Protein AF-0000000080305377 (afdb_homodimer)

Radius of gyration: 25.5 Å; Cα contacts (8 Å, |Δi|>4): 401; chains: 2; bounding box: 46×81×43 Å

pLDDT: mean 84.14, std 14.47, range [30.98, 98.56]

Sequence (330 aa):
MRLQRDWTTPLTMGAFGLVAVTGLLMFFHLDSGLNKTAHEWLSWVLVAGVAAHAAVNAAGLQRHLAGWRGRSVLGAAALLLAASFVPLGPAGDGPPFLGAMRALADAPVPVLAQVAGTTPEAMRDRLRAAGHAPASDADTARTLAGSDLGEQMRLLSRVLRPAGGMRLQRDWTTPLTMGAFGLVAVTGLLMFFHLDSGLNKTAHEWLSWVLVAGVAAHAAVNAAGLQRHLAGWRGRSVLGAAALLLAASFVPLGPAGDGPPFLGAMRALADAPVPVLAQVAGTTPEAMRDRLRAAGHAPASDADTARTLAGSDLGEQMRLLSRVLRPAGG

Solvent-accessible surface area (backbone atoms only — not comparable to full-atom values): 17229 Å² total; per-residue (Å²): 128,75,78,59,74,75,48,32,59,33,44,27,49,19,34,43,52,42,36,47,51,34,46,51,27,49,73,71,71,65,55,46,49,32,24,64,60,45,33,62,60,49,40,54,54,26,54,53,22,48,52,51,39,44,60,75,41,39,70,63,52,49,59,48,52,69,42,69,67,19,40,31,40,34,48,33,29,52,49,53,47,59,49,20,53,45,60,59,51,66,102,74,61,73,59,63,64,48,50,48,50,51,48,55,28,67,30,28,39,55,54,50,10,24,68,38,72,50,48,50,69,58,39,45,49,43,32,38,74,71,72,36,65,64,90,47,62,74,39,20,40,36,75,62,49,37,89,46,62,68,48,26,50,51,50,49,59,60,58,47,49,60,83,83,112,127,74,76,59,73,76,50,32,58,31,45,26,51,18,35,42,51,40,36,49,52,34,47,52,28,49,72,70,70,64,54,48,48,33,24,66,59,44,33,63,60,49,40,54,55,27,54,53,23,46,52,51,39,44,61,76,39,40,69,62,52,49,59,50,52,70,42,70,66,19,41,32,42,34,49,34,29,51,49,53,47,59,51,20,53,46,63,61,52,68,97,73,69,72,60,64,64,49,53,48,49,50,51,54,27,67,30,29,40,56,53,51,10,26,71,37,72,51,48,51,69,56,40,45,49,42,32,37,73,71,72,38,66,66,91,48,62,74,40,21,40,36,75,62,50,37,89,46,62,67,50,25,50,53,52,49,59,61,59,47,49,61,84,83,113

Organism: Piscinibacter sakaiensis (NCBI:txid1547922)

Structure (mmCIF, N/CA/C/O backbone):
data_AF-0000000080305377-model_v1
#
loop_
_entity.id
_entity.type
_entity.pdbx_description
1 polymer 'Uncharacterized protein'
#
loop_
_atom_site.group_PDB
_atom_site.id
_atom_site.type_symbol
_atom_site.label_atom_id
_atom_site.label_alt_id
_atom_site.label_comp_id
_atom_site.label_asym_id
_atom_site.label_entity_id
_atom_site.label_seq_id
_atom_site.pdbx_PDB_ins_code
_atom_site.Cartn_x
_atom_site.Cartn_y
_atom_site.Cartn_z
_atom_site.occupancy
_atom_site.B_iso_or_equiv
_atom_site.auth_seq_id
_atom_site.auth_comp_id
_atom_site.auth_asym_id
_atom_site.auth_atom_id
_atom_site.pdbx_PDB_model_num
ATOM 1 N N . MET A 1 1 ? 20.344 -14.562 11.922 1 30.98 1 MET A N 1
ATOM 2 C CA . MET A 1 1 ? 20.125 -14.992 10.539 1 30.98 1 MET A CA 1
ATOM 3 C C . MET A 1 1 ? 19.953 -13.789 9.617 1 30.98 1 MET A C 1
ATOM 5 O O . MET A 1 1 ? 19.156 -12.891 9.906 1 30.98 1 MET A O 1
ATOM 9 N N . ARG A 1 2 ? 20.875 -13.305 8.93 1 43.72 2 ARG A N 1
ATOM 10 C CA . ARG A 1 2 ? 20.891 -12.203 7.973 1 43.72 2 ARG A CA 1
ATOM 11 C C . ARG A 1 2 ? 19.656 -12.25 7.078 1 43.72 2 ARG A C 1
ATOM 13 O O . ARG A 1 2 ? 19.422 -13.242 6.383 1 43.72 2 ARG A O 1
ATOM 20 N N . LEU A 1 3 ? 18.516 -11.641 7.621 1 50.06 3 LEU A N 1
ATOM 21 C CA . LEU A 1 3 ? 17.406 -11.547 6.676 1 50.06 3 LEU A CA 1
ATOM 22 C C . LEU A 1 3 ? 17.922 -11.453 5.242 1 50.06 3 LEU A C 1
ATOM 24 O O . LEU A 1 3 ? 18.812 -10.648 4.945 1 50.06 3 LEU A O 1
ATOM 28 N N . GLN A 1 4 ? 18.031 -12.484 4.684 1 55.91 4 GLN A N 1
ATOM 29 C CA . GLN A 1 4 ? 18.672 -12.648 3.383 1 55.91 4 GLN A CA 1
ATOM 30 C C . GLN A 1 4 ? 18.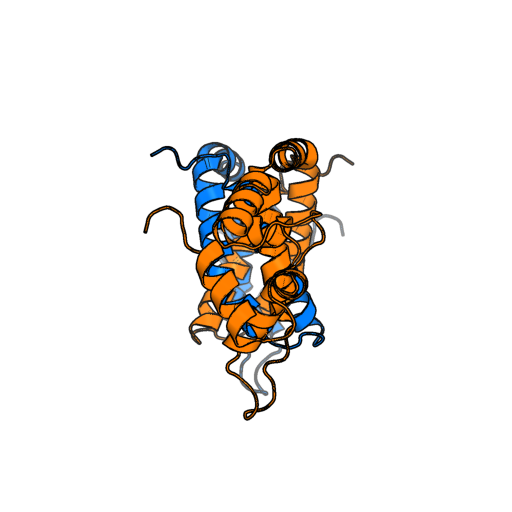156 -11.617 2.383 1 55.91 4 GLN A C 1
ATOM 32 O O . GLN A 1 4 ? 16.969 -11.539 2.113 1 55.91 4 GLN A O 1
ATOM 37 N N . ARG A 1 5 ? 18.922 -10.586 2.123 1 59.97 5 ARG A N 1
ATOM 38 C CA . ARG A 1 5 ? 18.781 -9.438 1.234 1 59.97 5 ARG A CA 1
ATOM 39 C C . ARG A 1 5 ? 18.219 -9.852 -0.117 1 59.97 5 ARG A C 1
ATOM 41 O O . ARG A 1 5 ? 17.5 -9.078 -0.761 1 59.97 5 ARG A O 1
ATOM 48 N N . ASP A 1 6 ? 18.281 -11.125 -0.325 1 72.56 6 ASP A N 1
ATOM 49 C CA . ASP A 1 6 ? 18.078 -11.461 -1.729 1 72.56 6 ASP A CA 1
ATOM 50 C C . ASP A 1 6 ? 16.594 -11.68 -2.025 1 72.56 6 ASP A C 1
ATOM 52 O O . ASP A 1 6 ? 16.172 -11.641 -3.186 1 72.56 6 ASP A O 1
ATOM 56 N N . TRP A 1 7 ? 15.75 -11.641 -0.929 1 79.38 7 TRP A N 1
ATOM 57 C CA . TRP A 1 7 ? 14.359 -11.945 -1.266 1 79.38 7 TRP A CA 1
ATOM 58 C C . TRP A 1 7 ? 13.43 -10.812 -0.828 1 79.38 7 TRP A C 1
ATOM 60 O O . TRP A 1 7 ? 12.266 -10.781 -1.215 1 79.38 7 TRP A O 1
ATOM 70 N N . THR A 1 8 ? 13.961 -9.867 -0.115 1 87.69 8 THR A N 1
ATOM 71 C CA . THR A 1 8 ? 13.102 -8.852 0.488 1 87.69 8 THR A CA 1
ATOM 72 C C . THR A 1 8 ? 12.555 -7.906 -0.575 1 87.69 8 THR A C 1
ATOM 74 O O . THR A 1 8 ? 11.359 -7.613 -0.6 1 87.69 8 THR A O 1
ATOM 77 N N . THR A 1 9 ? 13.398 -7.512 -1.505 1 90.81 9 THR A N 1
ATOM 78 C CA . THR A 1 9 ? 12.977 -6.57 -2.535 1 90.81 9 THR A CA 1
ATOM 79 C C . THR A 1 9 ? 11.992 -7.227 -3.498 1 90.81 9 THR A C 1
ATOM 81 O O . THR A 1 9 ? 10.906 -6.695 -3.736 1 90.81 9 THR A O 1
ATOM 84 N N . PRO A 1 10 ? 12.273 -8.383 -3.955 1 91 10 PRO A N 1
ATOM 85 C CA . PRO A 1 10 ? 11.297 -9.031 -4.836 1 91 10 PRO A CA 1
ATOM 86 C C . PRO A 1 10 ? 9.977 -9.328 -4.137 1 91 10 PRO A C 1
ATOM 88 O O . PRO A 1 10 ? 8.914 -9.234 -4.754 1 91 10 PRO A O 1
ATOM 91 N N . LEU A 1 11 ? 10.023 -9.711 -2.918 1 92.19 11 LEU A N 1
ATOM 92 C CA . LEU A 1 11 ? 8.797 -9.961 -2.158 1 92.19 11 LEU A CA 1
ATOM 93 C C . LEU A 1 11 ? 7.953 -8.695 -2.055 1 92.19 11 LEU A C 1
ATOM 95 O O . LEU A 1 11 ? 6.742 -8.734 -2.281 1 92.19 11 LEU A O 1
ATOM 99 N N . THR A 1 12 ? 8.57 -7.625 -1.724 1 96.25 12 THR A N 1
ATOM 100 C CA . THR A 1 12 ? 7.883 -6.344 -1.595 1 96.25 12 THR A CA 1
ATOM 101 C C . THR A 1 12 ? 7.297 -5.91 -2.936 1 96.25 12 THR A C 1
ATOM 103 O O . THR A 1 12 ? 6.156 -5.441 -2.996 1 96.25 12 THR A O 1
ATOM 106 N N . MET A 1 13 ? 8.078 -6.152 -3.947 1 95.62 13 MET A N 1
ATOM 107 C CA . MET A 1 13 ? 7.633 -5.797 -5.293 1 95.62 13 MET A CA 1
ATOM 108 C C . MET A 1 13 ? 6.402 -6.602 -5.691 1 95.62 13 MET A C 1
ATOM 110 O O . MET A 1 13 ? 5.422 -6.039 -6.188 1 95.62 13 MET A O 1
ATOM 114 N N . GLY A 1 14 ? 6.5 -7.828 -5.547 1 94.75 14 GLY A N 1
ATOM 115 C CA . GLY A 1 14 ? 5.375 -8.688 -5.887 1 94.75 14 GLY A CA 1
ATOM 116 C C . GLY A 1 14 ? 4.133 -8.383 -5.074 1 94.75 14 GLY A C 1
ATOM 117 O O . GLY A 1 14 ? 3.033 -8.289 -5.621 1 94.75 14 GLY A O 1
ATOM 118 N N . ALA A 1 15 ? 4.316 -8.305 -3.773 1 96.88 15 ALA A N 1
ATOM 119 C CA . ALA A 1 15 ? 3.189 -8.008 -2.893 1 96.88 15 ALA A CA 1
ATOM 120 C C . ALA A 1 15 ? 2.562 -6.66 -3.232 1 96.88 15 ALA A C 1
ATOM 122 O O . ALA A 1 15 ? 1.337 -6.535 -3.279 1 96.88 15 ALA A O 1
ATOM 123 N N . PHE A 1 16 ? 3.408 -5.707 -3.465 1 98.44 16 PHE A N 1
ATOM 124 C CA . PHE A 1 16 ? 2.875 -4.395 -3.809 1 98.44 16 PHE A CA 1
ATOM 125 C C . PHE A 1 16 ? 2.082 -4.453 -5.109 1 98.44 16 PHE A C 1
ATOM 127 O O . PHE A 1 16 ? 1.017 -3.844 -5.219 1 98.44 16 PHE A O 1
ATOM 134 N N . GLY A 1 17 ? 2.635 -5.043 -6.105 1 97.94 17 GLY A N 1
ATOM 135 C CA . GLY A 1 17 ? 1.919 -5.164 -7.367 1 97.94 17 GLY A CA 1
ATOM 136 C C . GLY A 1 17 ? 0.537 -5.77 -7.211 1 97.94 17 GLY A C 1
ATOM 137 O O . GLY A 1 17 ? -0.438 -5.25 -7.758 1 97.94 17 GLY A O 1
ATOM 138 N N . LEU A 1 18 ? 0.495 -6.859 -6.52 1 96.94 18 LEU A N 1
ATOM 139 C CA . LEU A 1 18 ? -0.768 -7.547 -6.277 1 96.94 18 LEU A CA 1
ATOM 140 C C . LEU A 1 18 ? -1.761 -6.633 -5.57 1 96.94 18 LEU A C 1
ATOM 142 O O . LEU A 1 18 ? -2.914 -6.52 -5.988 1 96.94 18 LEU A O 1
ATOM 146 N N . VAL A 1 19 ? -1.316 -5.965 -4.539 1 98.5 19 VAL A N 1
ATOM 147 C CA . VAL A 1 19 ? -2.191 -5.121 -3.732 1 98.5 19 VAL A CA 1
ATOM 148 C C . VAL A 1 19 ? -2.594 -3.881 -4.527 1 98.5 19 VAL A C 1
ATOM 150 O O . VAL A 1 19 ? -3.742 -3.438 -4.461 1 98.5 19 VAL A O 1
ATOM 153 N N . ALA A 1 20 ? -1.705 -3.344 -5.281 1 98.56 20 ALA A N 1
ATOM 154 C CA . ALA A 1 20 ? -2.008 -2.164 -6.086 1 98.56 20 ALA A CA 1
ATOM 155 C C . ALA A 1 20 ? -3.049 -2.48 -7.156 1 98.56 20 ALA A C 1
ATOM 157 O O . ALA A 1 20 ? -4.004 -1.724 -7.344 1 98.56 20 ALA A O 1
ATOM 158 N N . VAL A 1 21 ? -2.832 -3.518 -7.805 1 98.25 21 VAL A N 1
ATOM 159 C CA . VAL A 1 21 ? -3.756 -3.877 -8.875 1 98.25 21 VAL A CA 1
ATOM 160 C C . VAL A 1 21 ? -5.145 -4.133 -8.297 1 98.25 21 VAL A C 1
ATOM 162 O O . VAL A 1 21 ? -6.141 -3.598 -8.789 1 98.25 21 VAL A O 1
ATOM 165 N N . THR A 1 22 ? -5.199 -4.938 -7.227 1 97.56 22 THR A N 1
ATOM 166 C CA . THR A 1 22 ? -6.504 -5.223 -6.637 1 97.56 22 THR A CA 1
ATOM 167 C C . THR A 1 22 ? -7.125 -3.957 -6.055 1 97.56 22 THR A C 1
ATOM 169 O O . THR A 1 22 ? -8.336 -3.748 -6.156 1 97.56 22 THR A O 1
ATOM 172 N N . GLY A 1 23 ? -6.348 -3.156 -5.453 1 97.69 23 GLY A N 1
ATOM 173 C CA . GLY A 1 23 ? -6.844 -1.886 -4.953 1 97.69 23 GLY A CA 1
ATOM 174 C C . GLY A 1 23 ? -7.395 -0.987 -6.043 1 97.69 23 GLY A C 1
ATOM 175 O O . GLY A 1 23 ? -8.438 -0.353 -5.867 1 97.69 23 GLY A O 1
ATOM 176 N N . LEU A 1 24 ? -6.672 -0.89 -7.137 1 98.12 24 LEU A N 1
ATOM 177 C CA . LEU A 1 24 ? -7.117 -0.068 -8.258 1 98.12 24 LEU A CA 1
ATOM 178 C C . LEU A 1 24 ? -8.422 -0.607 -8.844 1 98.12 24 LEU A C 1
ATOM 180 O O . LEU A 1 24 ? -9.305 0.166 -9.211 1 98.12 24 LEU A O 1
ATOM 184 N N . LEU A 1 25 ? -8.5 -1.832 -8.945 1 97.56 25 LEU A N 1
ATOM 185 C CA . LEU A 1 25 ? -9.734 -2.439 -9.43 1 97.56 25 LEU A CA 1
ATOM 186 C C . LEU A 1 25 ? -10.906 -2.09 -8.516 1 97.56 25 LEU A C 1
ATOM 188 O O . LEU A 1 25 ? -11.992 -1.766 -9 1 97.56 25 LEU A O 1
ATOM 192 N N . MET A 1 26 ? -10.695 -2.188 -7.23 1 96.56 26 MET A N 1
ATOM 193 C CA . MET A 1 26 ? -11.758 -1.872 -6.277 1 96.56 26 MET A CA 1
ATOM 194 C C . MET A 1 26 ? -12.117 -0.39 -6.332 1 96.56 26 MET A C 1
ATOM 196 O O . MET A 1 26 ? -13.281 -0.023 -6.188 1 96.56 26 MET A O 1
ATOM 200 N N . PHE A 1 27 ? -11.055 0.384 -6.469 1 96.5 27 PHE A N 1
ATOM 201 C CA . PHE A 1 27 ? -11.289 1.82 -6.543 1 96.5 27 PHE A CA 1
ATOM 202 C C . PHE A 1 27 ? -12.25 2.15 -7.68 1 96.5 27 PHE A C 1
ATOM 204 O O . PHE A 1 27 ? -13.148 2.98 -7.52 1 96.5 27 PHE A O 1
ATOM 211 N N . PHE A 1 28 ? -12.062 1.496 -8.758 1 97.44 28 PHE A N 1
ATOM 212 C CA . PHE A 1 28 ? -12.867 1.772 -9.945 1 97.44 28 PHE A CA 1
ATOM 213 C C . PHE A 1 28 ? -14.086 0.852 -9.992 1 97.44 28 PHE A C 1
ATOM 215 O O . PHE A 1 28 ? -14.82 0.845 -10.984 1 97.44 28 PHE A O 1
ATOM 222 N N . HIS A 1 29 ? -14.367 0.034 -9.055 1 95.81 29 HIS A N 1
ATOM 223 C CA . HIS A 1 29 ? -15.492 -0.896 -8.953 1 95.81 29 HIS A CA 1
ATOM 224 C C . HIS A 1 29 ? -15.461 -1.921 -10.086 1 95.81 29 HIS A C 1
ATOM 226 O O . HIS A 1 29 ? -16.516 -2.303 -10.609 1 95.81 29 HIS A O 1
ATOM 232 N N . LEU A 1 30 ? -14.266 -2.295 -10.445 1 96.62 30 LEU A N 1
ATOM 233 C CA . LEU A 1 30 ? -14.062 -3.307 -11.477 1 96.62 30 LEU A CA 1
ATOM 234 C C . LEU A 1 30 ? -13.555 -4.609 -10.867 1 96.62 30 LEU A C 1
ATOM 236 O O . LEU A 1 30 ? -13.086 -5.492 -11.578 1 96.62 30 LEU A O 1
ATOM 240 N N . ASP A 1 31 ? -13.508 -4.68 -9.562 1 93.62 31 ASP A N 1
ATOM 241 C CA . ASP A 1 31 ? -13.031 -5.879 -8.875 1 93.62 31 ASP A CA 1
ATOM 242 C C . ASP A 1 31 ? -13.984 -7.051 -9.094 1 93.62 31 ASP A C 1
ATOM 244 O O . ASP A 1 31 ? -15.164 -6.848 -9.391 1 93.62 31 ASP A O 1
ATOM 248 N N . SER A 1 32 ? -13.531 -8.234 -9.07 1 91.12 32 SER A N 1
ATOM 249 C CA . SER A 1 32 ? -14.297 -9.469 -9.219 1 91.12 32 SER A CA 1
ATOM 250 C C . SER A 1 32 ? -13.688 -10.602 -8.398 1 91.12 32 SER A C 1
ATOM 252 O O . SER A 1 32 ? -12.578 -10.477 -7.883 1 91.12 32 SER A O 1
ATOM 254 N N . GLY A 1 33 ? -14.57 -11.633 -8.172 1 87 33 GLY A N 1
ATOM 255 C CA . GLY A 1 33 ? -14.07 -12.812 -7.48 1 87 33 GLY A CA 1
ATOM 256 C C . GLY A 1 33 ? -13.562 -12.516 -6.082 1 87 33 GLY A C 1
ATOM 257 O O . GLY A 1 33 ? -14.258 -11.891 -5.281 1 87 33 GLY A O 1
ATOM 258 N N . LEU A 1 34 ? -12.289 -12.945 -5.918 1 87.5 34 LEU A N 1
ATOM 259 C CA . LEU A 1 34 ? -11.688 -12.82 -4.594 1 87.5 34 LEU A CA 1
ATOM 260 C C . LEU A 1 34 ? -10.75 -11.617 -4.539 1 87.5 34 LEU A C 1
ATOM 262 O O . LEU A 1 34 ? -9.859 -11.555 -3.689 1 87.5 34 LEU A O 1
ATOM 266 N N . ASN A 1 35 ? -10.922 -10.664 -5.363 1 93.31 35 ASN A N 1
ATOM 267 C CA . ASN A 1 35 ? -10.031 -9.5 -5.398 1 93.31 35 ASN A CA 1
ATOM 268 C C . ASN A 1 35 ? -10.023 -8.758 -4.066 1 93.31 35 ASN A C 1
ATOM 270 O O . ASN A 1 35 ? -8.961 -8.414 -3.549 1 93.31 35 ASN A O 1
ATOM 274 N N . LYS A 1 36 ? -11.203 -8.531 -3.559 1 93.44 36 LYS A N 1
ATOM 275 C CA . LYS A 1 36 ? -11.297 -7.816 -2.289 1 93.44 36 LYS A CA 1
ATOM 276 C C . LYS A 1 36 ? -10.641 -8.609 -1.161 1 93.44 36 LYS A C 1
ATOM 278 O O . LYS A 1 36 ? -9.859 -8.055 -0.381 1 93.44 36 LYS A O 1
ATOM 283 N N . THR A 1 37 ? -11.008 -9.828 -1.094 1 90.75 37 THR A N 1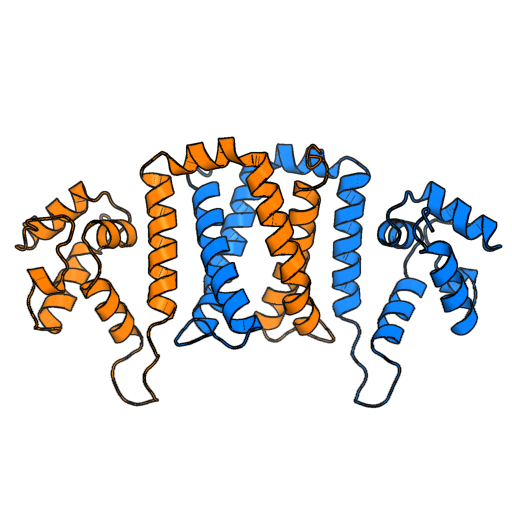
ATOM 284 C CA . THR A 1 37 ? -10.438 -10.711 -0.078 1 90.75 37 THR A CA 1
ATOM 285 C C . THR A 1 37 ? -8.914 -10.75 -0.196 1 90.75 37 THR A C 1
ATOM 287 O O . THR A 1 37 ? -8.203 -10.625 0.805 1 90.75 37 THR A O 1
ATOM 290 N N . ALA A 1 38 ? -8.477 -10.93 -1.396 1 91.94 38 ALA A N 1
ATOM 291 C CA . ALA A 1 38 ? -7.035 -10.953 -1.642 1 91.94 38 ALA A CA 1
ATOM 292 C C . ALA A 1 38 ? -6.383 -9.641 -1.205 1 91.94 38 ALA A C 1
ATOM 294 O O . ALA A 1 38 ? -5.336 -9.648 -0.552 1 91.94 38 ALA A O 1
ATOM 295 N N . HIS A 1 39 ? -6.973 -8.547 -1.576 1 96.5 39 HIS A N 1
ATOM 296 C CA . HIS A 1 39 ? -6.445 -7.238 -1.205 1 96.5 39 HIS A CA 1
ATOM 297 C C . HIS A 1 39 ? -6.305 -7.109 0.308 1 96.5 39 HIS A C 1
ATOM 299 O O . HIS A 1 39 ? -5.25 -6.707 0.805 1 96.5 39 HIS A O 1
ATOM 305 N N . GLU A 1 40 ? -7.32 -7.477 0.981 1 95.81 40 GLU A N 1
ATOM 306 C CA . GLU A 1 40 ? -7.352 -7.312 2.432 1 95.81 40 GLU A CA 1
ATOM 307 C C . GLU A 1 40 ? -6.34 -8.234 3.113 1 95.81 40 GLU A C 1
ATOM 309 O O . GLU A 1 40 ? -5.504 -7.77 3.895 1 95.81 40 GLU A O 1
ATOM 314 N N . TRP A 1 41 ? -6.375 -9.43 2.811 1 94.31 41 TRP A N 1
ATOM 315 C CA . TRP A 1 41 ? -5.59 -10.406 3.561 1 94.31 41 TRP A CA 1
ATOM 316 C C . TRP A 1 41 ? -4.148 -10.438 3.068 1 94.31 41 TRP A C 1
ATOM 318 O O . TRP A 1 41 ? -3.217 -10.586 3.863 1 94.31 41 TRP A O 1
ATOM 328 N N . LEU A 1 42 ? -3.912 -10.289 1.833 1 94.25 42 LEU A N 1
ATOM 329 C CA . LEU A 1 42 ? -2.551 -10.344 1.313 1 94.25 42 LEU A CA 1
ATOM 330 C C . LEU A 1 42 ? -1.82 -9.031 1.558 1 94.25 42 LEU A C 1
ATOM 332 O O . LEU A 1 42 ? -0.597 -8.953 1.42 1 94.25 42 LEU A O 1
ATOM 336 N N . SER A 1 43 ? -2.49 -8.055 1.969 1 98.19 43 SER A N 1
ATOM 337 C CA . SER A 1 43 ? -1.838 -6.816 2.387 1 98.19 43 SER A CA 1
ATOM 338 C C . SER A 1 43 ? -0.951 -7.047 3.605 1 98.19 43 SER A C 1
ATOM 340 O O . SER A 1 43 ? 0.003 -6.297 3.836 1 98.19 43 SER A O 1
ATOM 342 N N . TRP A 1 44 ? -1.212 -8.102 4.395 1 96.62 44 TRP A N 1
ATOM 343 C CA . TRP A 1 44 ? -0.335 -8.43 5.512 1 96.62 44 TRP A CA 1
ATOM 344 C C . TRP A 1 44 ? 1.051 -8.828 5.02 1 96.62 44 TRP A C 1
ATOM 346 O O . TRP A 1 44 ? 2.057 -8.539 5.668 1 96.62 44 TRP A O 1
ATOM 356 N N . VAL A 1 45 ? 1.095 -9.508 3.906 1 94.5 45 VAL A N 1
ATOM 357 C CA . VAL A 1 45 ? 2.369 -9.875 3.301 1 94.5 45 VAL A CA 1
ATOM 358 C C . VAL A 1 45 ? 3.127 -8.617 2.881 1 94.5 45 VAL A C 1
ATOM 360 O O . VAL A 1 45 ? 4.344 -8.523 3.068 1 94.5 45 VAL A O 1
ATOM 363 N N . LEU A 1 46 ? 2.406 -7.676 2.305 1 97.81 46 LEU A N 1
ATOM 364 C CA . LEU A 1 46 ? 3.039 -6.426 1.904 1 97.81 46 LEU A CA 1
ATOM 365 C C . LEU A 1 46 ? 3.594 -5.684 3.117 1 97.81 46 LEU A C 1
ATOM 367 O O . LEU A 1 46 ? 4.73 -5.203 3.088 1 97.81 46 LEU A O 1
ATOM 371 N N . VAL A 1 47 ? 2.795 -5.59 4.184 1 97.94 47 VAL A N 1
ATOM 372 C CA . VAL A 1 47 ? 3.236 -4.883 5.383 1 97.94 47 VAL A CA 1
ATOM 373 C C . VAL A 1 47 ? 4.492 -5.551 5.941 1 97.94 47 VAL A C 1
ATOM 375 O O . VAL A 1 47 ? 5.473 -4.875 6.262 1 97.94 47 VAL A O 1
ATOM 378 N N . ALA A 1 48 ? 4.52 -6.871 6.055 1 96.31 48 ALA A N 1
ATOM 379 C CA . ALA A 1 48 ? 5.691 -7.613 6.52 1 96.31 48 ALA A CA 1
ATOM 380 C C . ALA A 1 48 ? 6.875 -7.418 5.578 1 96.31 48 ALA A C 1
ATOM 382 O O . ALA A 1 48 ? 8.008 -7.238 6.027 1 96.31 48 ALA A O 1
ATOM 383 N N . GLY A 1 49 ? 6.609 -7.461 4.281 1 95.62 49 GLY A N 1
ATOM 384 C CA . GLY A 1 49 ? 7.652 -7.262 3.291 1 95.62 49 GLY A CA 1
ATOM 385 C C . GLY A 1 49 ? 8.297 -5.891 3.375 1 95.62 49 GLY A C 1
ATOM 386 O O . GLY A 1 49 ? 9.523 -5.77 3.318 1 95.62 49 GLY A O 1
ATOM 387 N N . VAL A 1 50 ? 7.496 -4.898 3.506 1 97.06 50 VAL A N 1
ATOM 388 C CA . VAL A 1 50 ? 8.023 -3.541 3.611 1 97.06 50 VAL A CA 1
ATOM 389 C C . VAL A 1 50 ? 8.812 -3.391 4.91 1 97.06 50 VAL A C 1
ATOM 391 O O . VAL A 1 50 ? 9.852 -2.736 4.938 1 97.06 50 VAL A O 1
ATOM 394 N N . ALA A 1 51 ? 8.359 -3.975 6.023 1 96.62 51 ALA A N 1
ATOM 395 C CA . ALA A 1 51 ? 9.094 -3.934 7.289 1 96.62 51 ALA A CA 1
ATOM 396 C C . ALA A 1 51 ? 10.469 -4.578 7.148 1 96.62 51 ALA A C 1
ATOM 398 O O . ALA A 1 51 ? 11.469 -4.023 7.605 1 96.62 51 ALA A O 1
ATOM 399 N N . ALA A 1 52 ? 10.523 -5.715 6.535 1 95 52 ALA A N 1
ATOM 400 C CA . ALA A 1 52 ? 11.797 -6.395 6.289 1 95 52 ALA A CA 1
ATOM 401 C C . ALA A 1 52 ? 12.688 -5.566 5.371 1 95 52 ALA A C 1
ATOM 403 O O . ALA A 1 52 ? 13.891 -5.418 5.629 1 95 52 ALA A O 1
ATOM 404 N N . HIS A 1 53 ? 12.117 -5.086 4.246 1 94.38 53 HIS A N 1
ATOM 405 C CA . HIS A 1 53 ? 12.828 -4.234 3.295 1 94.38 53 HIS A CA 1
ATOM 406 C C . HIS A 1 53 ? 13.422 -3.014 3.986 1 94.38 53 HIS A C 1
ATOM 408 O O . HIS A 1 53 ? 14.586 -2.666 3.75 1 94.38 53 HIS A O 1
ATOM 414 N N . ALA A 1 54 ? 12.68 -2.406 4.832 1 93.88 54 ALA A N 1
ATOM 415 C CA . ALA A 1 54 ? 13.133 -1.24 5.586 1 93.88 54 ALA A CA 1
ATOM 416 C C . ALA A 1 54 ? 14.242 -1.616 6.562 1 93.88 54 ALA A C 1
ATOM 418 O O . ALA A 1 54 ? 15.195 -0.857 6.754 1 93.88 54 ALA A O 1
ATOM 419 N N . ALA A 1 55 ? 14.109 -2.758 7.207 1 93.81 55 ALA A N 1
ATOM 420 C CA . ALA A 1 55 ? 15.102 -3.217 8.172 1 93.81 55 ALA A CA 1
ATOM 421 C C . ALA A 1 55 ? 16.453 -3.469 7.5 1 93.81 55 ALA A C 1
ATOM 423 O O . ALA A 1 55 ? 17.5 -3.105 8.039 1 93.81 55 ALA A O 1
ATOM 424 N N . VAL A 1 56 ? 16.344 -3.988 6.34 1 90.5 56 VAL A N 1
ATOM 425 C CA . VAL A 1 56 ? 17.578 -4.305 5.617 1 90.5 56 VAL A CA 1
ATOM 426 C C . VAL A 1 56 ? 18.219 -3.018 5.094 1 90.5 56 VAL A C 1
ATOM 428 O O . VAL A 1 56 ? 19.438 -2.928 4.973 1 90.5 56 VAL A O 1
ATOM 431 N N . ASN A 1 57 ? 17.422 -2.068 4.789 1 90.62 57 ASN A N 1
ATOM 432 C CA . ASN A 1 57 ? 17.906 -0.796 4.266 1 90.62 57 ASN A CA 1
ATOM 433 C C . ASN A 1 57 ? 17.828 0.306 5.32 1 90.62 57 ASN A C 1
ATOM 435 O O . ASN A 1 57 ? 17.594 1.47 4.992 1 90.62 57 ASN A O 1
ATOM 439 N N . ALA A 1 58 ? 17.984 -0.062 6.609 1 91 58 ALA A N 1
ATOM 440 C CA . ALA A 1 58 ? 17.75 0.839 7.734 1 91 58 ALA A CA 1
ATOM 441 C C . ALA A 1 58 ? 18.719 2.023 7.699 1 91 58 ALA A C 1
ATOM 443 O O . ALA A 1 58 ? 18.328 3.15 8.023 1 91 58 ALA A O 1
ATOM 444 N N . ALA A 1 59 ? 19.938 1.787 7.312 1 89.25 59 ALA A N 1
ATOM 445 C CA . ALA A 1 59 ? 20.938 2.854 7.266 1 89.25 59 ALA A CA 1
ATOM 446 C C . ALA A 1 59 ? 20.578 3.904 6.223 1 89.25 59 ALA A C 1
ATOM 448 O O . ALA A 1 59 ? 20.656 5.105 6.492 1 89.25 59 ALA A O 1
ATOM 449 N N . GLY A 1 60 ? 20.172 3.443 5.059 1 85.62 60 GLY A N 1
ATOM 450 C CA . GLY A 1 60 ? 19.719 4.355 4.023 1 85.62 60 GLY A CA 1
ATOM 451 C C . GLY A 1 60 ? 18.484 5.145 4.422 1 85.62 60 GLY A C 1
ATOM 452 O O . GLY A 1 60 ? 18.406 6.352 4.176 1 85.62 60 GLY A O 1
ATOM 453 N N . LEU A 1 61 ? 17.578 4.453 5.098 1 88.62 61 LEU A N 1
ATOM 454 C CA . LEU A 1 61 ? 16.359 5.094 5.562 1 88.62 61 LEU A CA 1
ATOM 455 C C . LEU A 1 61 ? 16.672 6.215 6.547 1 88.62 61 LEU A C 1
ATOM 457 O O . LEU A 1 61 ? 16.109 7.305 6.449 1 88.62 61 LEU A O 1
ATOM 461 N N . GLN A 1 62 ? 17.562 5.957 7.406 1 90.5 62 GLN A N 1
ATOM 462 C CA . GLN A 1 62 ? 17.938 6.93 8.43 1 90.5 62 GLN A CA 1
ATOM 463 C C . GLN A 1 62 ? 18.562 8.172 7.805 1 90.5 62 GLN A C 1
ATOM 465 O O . GLN A 1 62 ? 18.344 9.289 8.281 1 90.5 62 GLN A O 1
ATOM 470 N N . ARG A 1 63 ? 19.266 8.023 6.805 1 89.06 63 ARG A N 1
ATOM 471 C CA . ARG A 1 63 ? 19.875 9.156 6.117 1 89.06 63 ARG A CA 1
ATOM 472 C C . ARG A 1 63 ? 18.812 10.07 5.512 1 89.06 63 ARG 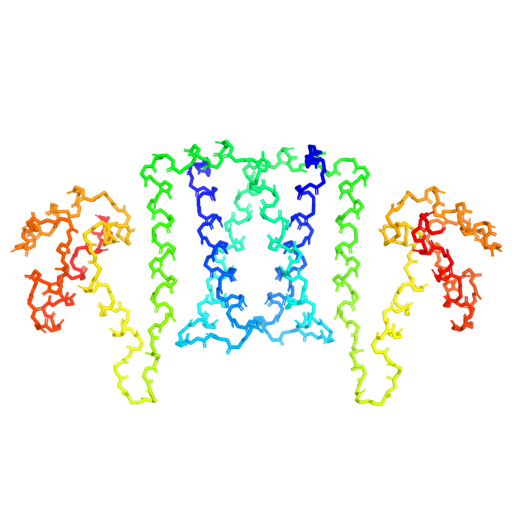A C 1
ATOM 474 O O . ARG A 1 63 ? 18.953 11.297 5.543 1 89.06 63 ARG A O 1
ATOM 481 N N . HIS A 1 64 ? 17.734 9.492 4.949 1 85.19 64 HIS A N 1
ATOM 482 C CA . HIS A 1 64 ? 16.656 10.266 4.367 1 85.19 64 HIS A CA 1
ATOM 483 C C . HIS A 1 64 ? 15.859 11 5.441 1 85.19 64 HIS A C 1
ATOM 485 O O . HIS A 1 64 ? 15.273 12.055 5.176 1 85.19 64 HIS A O 1
ATOM 491 N N . LEU A 1 65 ? 16 10.5 6.68 1 87 65 LEU A N 1
ATOM 492 C CA . LEU A 1 65 ? 15.211 11.07 7.762 1 87 65 LEU A CA 1
ATOM 493 C C . LEU A 1 65 ? 16.047 12.031 8.602 1 87 65 LEU A C 1
ATOM 495 O O . LEU A 1 65 ? 15.523 12.672 9.516 1 87 65 LEU A O 1
ATOM 499 N N . ALA A 1 66 ? 17.234 12.156 8.297 1 85 66 ALA A N 1
ATOM 500 C CA . ALA A 1 66 ? 18.125 13.023 9.062 1 85 66 ALA A CA 1
ATOM 501 C C . ALA A 1 66 ? 17.938 14.484 8.656 1 85 66 ALA A C 1
ATOM 503 O O . ALA A 1 66 ? 18.156 15.391 9.469 1 85 66 ALA A O 1
ATOM 504 N N . GLY A 1 67 ? 17.562 14.688 7.477 1 76.25 67 GLY A N 1
ATOM 505 C CA . GLY A 1 67 ? 17.406 16.047 6.984 1 76.25 67 GLY A CA 1
ATOM 506 C C . GLY A 1 67 ? 15.984 16.562 7.109 1 76.25 67 GLY A C 1
ATOM 507 O O . GLY A 1 67 ? 15.062 15.789 7.367 1 76.25 67 GLY A O 1
ATOM 508 N N . TRP A 1 68 ? 15.836 17.906 6.988 1 75 68 TRP A N 1
ATOM 509 C CA . TRP A 1 68 ? 14.547 18.562 7.176 1 75 68 TRP A CA 1
ATOM 510 C C . TRP A 1 68 ? 13.57 18.188 6.074 1 75 68 TRP A C 1
ATOM 512 O O . TRP A 1 68 ? 12.359 18.109 6.301 1 75 68 TRP A O 1
ATOM 522 N N . ARG A 1 69 ? 14.023 17.953 4.945 1 77.75 69 ARG A N 1
ATOM 523 C CA . ARG A 1 69 ? 13.141 17.625 3.832 1 77.75 69 ARG A CA 1
ATOM 524 C C . ARG A 1 69 ? 12.414 16.312 4.07 1 77.75 69 ARG A C 1
ATOM 526 O O . ARG A 1 69 ? 11.195 16.234 3.932 1 77.75 69 ARG A O 1
ATOM 533 N N . GLY A 1 70 ? 13.18 15.281 4.414 1 82 70 GLY A N 1
ATOM 534 C CA . GLY A 1 70 ? 12.578 14 4.73 1 82 70 GLY A CA 1
ATOM 535 C C . GLY A 1 70 ? 11.609 14.062 5.898 1 82 70 GLY A C 1
ATOM 536 O O . GLY A 1 70 ? 10.508 13.523 5.828 1 82 70 GLY A O 1
ATOM 537 N N . ARG A 1 71 ? 11.984 14.742 6.824 1 82.88 71 ARG A N 1
ATOM 538 C CA . ARG A 1 71 ? 11.148 14.875 8.016 1 82.88 71 ARG A CA 1
ATOM 539 C C . ARG A 1 71 ? 9.875 15.648 7.707 1 82.88 71 ARG A C 1
ATOM 541 O O . ARG A 1 71 ? 8.812 15.352 8.258 1 82.88 71 ARG A O 1
ATOM 548 N N . SER A 1 72 ? 10.023 16.562 6.918 1 79.88 72 SER A N 1
ATOM 549 C CA . SER A 1 72 ? 8.852 17.359 6.57 1 79.88 72 SER A CA 1
ATOM 550 C C . SER A 1 72 ? 7.824 16.531 5.801 1 79.88 72 SER A C 1
ATOM 552 O O . SER A 1 72 ? 6.617 16.688 6.004 1 79.88 72 SER A O 1
ATOM 554 N N . VAL A 1 73 ? 8.289 15.734 4.957 1 82.06 73 VAL A N 1
ATOM 555 C CA . VAL A 1 73 ? 7.387 14.891 4.18 1 82.06 73 VAL A CA 1
ATOM 556 C C . VAL A 1 73 ? 6.691 13.891 5.102 1 82.06 73 VAL A C 1
ATOM 558 O O . VAL A 1 73 ? 5.473 13.711 5.02 1 82.06 73 VAL A O 1
ATOM 561 N N . LEU A 1 74 ? 7.43 13.352 5.973 1 87.94 74 LEU A N 1
ATOM 562 C CA . LEU A 1 74 ? 6.852 12.43 6.938 1 87.94 74 LEU A CA 1
ATOM 563 C C . LEU A 1 74 ? 5.867 13.141 7.855 1 87.94 74 LEU A C 1
ATOM 565 O O . LEU A 1 74 ? 4.824 12.586 8.211 1 87.94 74 LEU A O 1
ATOM 569 N N . GLY A 1 75 ? 6.273 14.297 8.281 1 84.75 75 GLY A N 1
ATOM 570 C CA . GLY A 1 75 ? 5.375 15.109 9.086 1 84.75 75 GLY A CA 1
ATOM 571 C C . GLY A 1 75 ? 4.062 15.422 8.391 1 84.75 75 GLY A C 1
ATOM 572 O O . GLY A 1 75 ? 2.996 15.352 9 1 84.75 75 GLY A O 1
ATOM 573 N N . ALA A 1 76 ? 4.141 15.742 7.145 1 83.69 76 ALA A N 1
ATOM 574 C CA . ALA A 1 76 ? 2.936 16.016 6.363 1 83.69 76 ALA A CA 1
ATOM 575 C C . ALA A 1 76 ? 2.033 14.781 6.301 1 83.69 76 ALA A C 1
ATOM 577 O O . ALA A 1 76 ? 0.814 14.891 6.441 1 83.69 76 ALA A O 1
ATOM 578 N N . ALA A 1 77 ? 2.629 13.695 6.102 1 90.38 77 ALA A N 1
ATOM 579 C CA . ALA A 1 77 ? 1.861 12.453 6.059 1 90.38 77 ALA A CA 1
ATOM 580 C C . ALA A 1 77 ? 1.187 12.188 7.402 1 90.38 77 ALA A C 1
ATOM 582 O O . ALA A 1 77 ? 0.029 11.758 7.449 1 90.38 77 ALA A O 1
ATOM 583 N N . ALA A 1 78 ? 1.912 12.383 8.477 1 89.31 78 ALA A N 1
ATOM 584 C CA . ALA A 1 78 ? 1.359 12.203 9.82 1 89.31 78 ALA A CA 1
ATOM 585 C C . ALA A 1 78 ? 0.181 13.141 10.062 1 89.31 78 ALA A C 1
ATOM 587 O O . ALA A 1 78 ? -0.817 12.75 10.672 1 89.31 78 ALA A O 1
ATOM 588 N N . LEU A 1 79 ? 0.329 14.289 9.609 1 83.38 79 LEU A N 1
ATOM 589 C CA . LEU A 1 79 ? -0.741 15.273 9.75 1 83.38 79 LEU A CA 1
ATOM 590 C C . LEU A 1 79 ? -1.975 14.852 8.961 1 83.38 79 LEU A C 1
ATOM 592 O O . LEU A 1 79 ? -3.102 14.969 9.445 1 83.38 79 LEU A O 1
ATOM 596 N N . LEU A 1 80 ? -1.763 14.461 7.75 1 87.06 80 LEU A N 1
ATOM 597 C CA . LEU A 1 80 ? -2.873 13.984 6.934 1 87.06 80 LEU A CA 1
ATOM 598 C C . LEU A 1 80 ? -3.557 12.789 7.59 1 87.06 80 LEU A C 1
ATOM 600 O O . LEU A 1 80 ? -4.785 12.688 7.578 1 87.06 80 LEU A O 1
ATOM 604 N N . LEU A 1 81 ? -2.799 11.938 8.141 1 92.69 81 LEU A N 1
ATOM 605 C CA . LEU A 1 81 ? -3.35 10.797 8.859 1 92.69 81 LEU A CA 1
ATOM 606 C C . LEU A 1 81 ? -4.188 11.25 10.055 1 92.69 81 LEU A C 1
ATOM 608 O O . LEU A 1 81 ? -5.309 10.773 10.25 1 92.69 81 LEU A O 1
ATOM 612 N N . ALA A 1 82 ? -3.646 12.102 10.852 1 86.75 82 ALA A N 1
ATOM 613 C CA . ALA A 1 82 ? -4.375 12.633 12 1 86.75 82 ALA A CA 1
ATOM 614 C C . ALA A 1 82 ? -5.68 13.297 11.562 1 86.75 82 ALA A C 1
ATOM 616 O O . ALA A 1 82 ? -6.723 13.102 12.18 1 86.75 82 ALA A O 1
ATOM 617 N N . ALA A 1 83 ? -5.598 14.008 10.484 1 81.94 83 ALA A N 1
ATOM 618 C CA . ALA A 1 83 ? -6.766 14.711 9.961 1 81.94 83 ALA A CA 1
ATOM 619 C C . ALA A 1 83 ? -7.84 13.727 9.508 1 81.94 83 ALA A C 1
ATOM 621 O O . ALA A 1 83 ? -9.031 14.047 9.523 1 81.94 83 ALA A O 1
ATOM 622 N N . SER A 1 84 ? -7.406 12.586 9.109 1 87.19 84 SER A N 1
ATOM 623 C CA . SER A 1 84 ? -8.359 11.609 8.586 1 87.19 84 SER A CA 1
ATOM 624 C C . SER A 1 84 ? -9.258 11.078 9.688 1 87.19 84 SER A C 1
ATOM 626 O O . SER A 1 84 ? -10.289 10.453 9.414 1 87.19 84 SER A O 1
ATOM 628 N N . PHE A 1 85 ? -8.938 11.328 10.938 1 85.94 85 PHE A N 1
ATOM 629 C CA . PHE A 1 85 ? -9.742 10.852 12.055 1 85.94 85 PHE A CA 1
ATOM 630 C C . PHE A 1 85 ? -10.859 11.844 12.383 1 85.94 85 PHE A C 1
ATOM 632 O O . PHE A 1 85 ? -11.727 11.555 13.211 1 85.94 85 PHE A O 1
ATOM 639 N N . VAL A 1 86 ? -10.773 13.008 11.789 1 73.25 86 VAL A N 1
ATOM 640 C CA . VAL A 1 86 ? -11.789 14.031 12.023 1 73.25 86 VAL A CA 1
ATOM 641 C C . VAL A 1 86 ? -13.141 13.539 11.523 1 73.25 86 VAL A C 1
ATOM 643 O O . VAL A 1 86 ? -13.266 13.117 10.367 1 73.25 86 VAL A O 1
ATOM 646 N N . PRO A 1 87 ? -14.125 13.336 12.547 1 68.69 87 PRO A N 1
ATOM 647 C CA . PRO A 1 87 ? -15.453 12.852 12.156 1 68.69 87 PRO A CA 1
ATOM 648 C C . PRO A 1 87 ? -16.141 13.781 11.156 1 68.69 87 PRO A C 1
ATOM 650 O O . PRO A 1 87 ? -15.984 15 11.227 1 68.69 87 PRO A O 1
ATOM 653 N N . LEU A 1 88 ? -16.516 13.078 9.961 1 58.97 88 LEU A N 1
ATOM 654 C CA . LEU A 1 88 ? -17.406 13.875 9.125 1 58.97 88 LEU A CA 1
ATOM 655 C C . LEU A 1 88 ? -18.75 14.086 9.797 1 58.97 88 LEU A C 1
ATOM 657 O O . LEU A 1 88 ? -19.281 13.172 10.43 1 58.97 88 LEU A O 1
ATOM 661 N N . GLY A 1 89 ? -18.812 14.992 10.742 1 52.38 89 GLY A N 1
ATOM 662 C CA . GLY A 1 89 ? -20.078 15.227 11.414 1 52.38 89 GLY A CA 1
ATOM 663 C C . GLY A 1 89 ? -21.266 14.703 10.633 1 52.38 89 GLY A C 1
ATOM 664 O O . GLY A 1 89 ? -21.156 14.391 9.445 1 52.38 89 GLY A O 1
ATOM 665 N N . PRO A 1 90 ? -22.359 13.992 11.328 1 47.44 90 PRO A N 1
ATOM 666 C CA . PRO A 1 90 ? -23.609 13.766 10.602 1 47.44 90 PRO A CA 1
ATOM 667 C C . PRO A 1 90 ? -23.734 14.617 9.344 1 47.44 90 PRO A C 1
ATOM 669 O O . PRO A 1 90 ? -23.031 15.617 9.203 1 47.44 90 PRO A O 1
ATOM 672 N N . ALA A 1 91 ? -24.922 14.258 8.344 1 43.44 91 ALA A N 1
ATOM 673 C CA . ALA A 1 91 ? -25.312 15.141 7.25 1 43.44 91 ALA A CA 1
ATOM 674 C C . ALA A 1 91 ? -25.062 16.594 7.605 1 43.44 91 ALA A C 1
ATOM 676 O O . ALA A 1 91 ? -25.203 17.484 6.762 1 43.44 91 ALA A O 1
ATOM 677 N N . GLY A 1 92 ? -25.453 17.078 8.695 1 37.22 92 GLY A N 1
ATOM 678 C CA . GLY A 1 92 ? -25.594 18.484 9.031 1 37.22 92 GLY A CA 1
ATOM 679 C C . GLY A 1 92 ? -24.281 19.188 9.273 1 37.22 92 GLY A C 1
ATOM 680 O O . GLY A 1 92 ? -24.141 20.375 8.977 1 37.22 92 GLY A O 1
ATOM 681 N N . ASP A 1 93 ? -23.375 19.047 10.492 1 43.91 93 ASP A N 1
ATOM 682 C CA . ASP A 1 93 ? -22.547 20.219 10.758 1 43.91 93 ASP A CA 1
ATOM 683 C C . ASP A 1 93 ? -21.359 20.281 9.805 1 43.91 93 ASP A C 1
ATOM 685 O O . ASP A 1 93 ? -20.969 19.266 9.227 1 43.91 93 ASP A O 1
ATOM 689 N N . GLY A 1 94 ? -20.328 21.438 9.594 1 48.59 94 GLY A N 1
ATOM 690 C CA . GLY A 1 94 ? -19.578 22.109 8.539 1 48.59 94 GLY A CA 1
ATOM 691 C C . GLY A 1 94 ? -18.828 21.141 7.637 1 48.59 94 GLY A C 1
ATOM 692 O O . GLY A 1 94 ? -18.797 19.938 7.902 1 48.59 94 GLY A O 1
ATOM 693 N N . PRO A 1 95 ? -18.781 21.484 6.398 1 52.88 95 PRO A N 1
ATOM 694 C CA . PRO A 1 95 ? -18.078 20.812 5.312 1 52.88 95 PRO A CA 1
ATOM 695 C C . PRO A 1 95 ? -16.75 20.203 5.77 1 52.88 95 PRO A C 1
ATOM 697 O O . PRO A 1 95 ? -16.109 20.719 6.676 1 52.88 95 PRO A O 1
ATOM 700 N N . PRO A 1 96 ? -16.688 18.844 5.605 1 57.16 96 PRO A N 1
ATOM 701 C CA . PRO A 1 96 ? -15.43 18.172 5.891 1 57.16 96 PRO A CA 1
ATOM 702 C C . PRO A 1 96 ? -14.227 19.094 5.816 1 57.16 96 PRO A C 1
ATOM 704 O O . PRO A 1 96 ? -13.281 18.969 6.602 1 57.16 96 PRO A O 1
ATOM 707 N N . PHE A 1 97 ? -14.359 20 5.051 1 61.75 97 PHE A N 1
ATOM 708 C CA . PHE A 1 97 ? -13.297 20.984 4.898 1 61.75 97 PHE A CA 1
ATOM 709 C C . PHE A 1 97 ? -13.109 21.781 6.184 1 61.75 97 PHE A C 1
ATOM 711 O O . PHE A 1 97 ? -11.977 22.047 6.598 1 61.75 97 PHE A O 1
ATOM 718 N N . LEU A 1 98 ? -14.219 21.938 6.863 1 65.69 98 LEU A N 1
ATOM 719 C CA . LEU A 1 98 ? -14.125 22.703 8.094 1 65.69 98 LEU A CA 1
ATOM 720 C C . LEU A 1 98 ? -13.391 21.922 9.172 1 65.69 98 LEU A C 1
ATOM 722 O O . LEU A 1 98 ? -12.633 22.5 9.969 1 65.69 98 LEU A O 1
ATOM 726 N N . GLY A 1 99 ? -13.664 20.656 9.195 1 66.5 99 GLY A N 1
ATOM 727 C CA . GLY A 1 99 ? -12.945 19.812 10.125 1 66.5 99 GLY A CA 1
ATOM 728 C C . GLY A 1 99 ? -11.445 19.828 9.898 1 66.5 99 GLY A C 1
ATOM 729 O O . GLY A 1 99 ? -10.664 19.891 10.852 1 66.5 99 GLY A O 1
ATOM 730 N N . ALA A 1 100 ? -11.047 19.828 8.68 1 69.94 100 ALA A N 1
ATOM 731 C CA . ALA A 1 100 ? -9.625 19.859 8.336 1 69.94 100 ALA A CA 1
ATOM 732 C C . ALA A 1 100 ? -8.992 21.188 8.734 1 69.94 100 ALA A C 1
ATOM 734 O O . ALA A 1 100 ? -7.883 21.219 9.273 1 69.94 100 ALA A O 1
ATOM 735 N N . MET A 1 101 ? -9.719 22.141 8.516 1 74.12 101 MET A N 1
ATOM 736 C CA . MET A 1 101 ? -9.203 23.469 8.836 1 74.12 101 MET A CA 1
ATOM 737 C C . MET A 1 101 ? -9.078 23.656 10.344 1 74.12 101 MET A C 1
ATOM 739 O O . MET A 1 101 ? -8.133 24.297 10.82 1 74.12 101 MET A O 1
ATOM 743 N N . ARG A 1 102 ? -10.008 23.062 10.992 1 77.06 102 ARG A N 1
ATOM 744 C CA . ARG A 1 102 ? -9.93 23.125 12.453 1 77.06 102 ARG A CA 1
ATOM 745 C C . ARG A 1 102 ? -8.703 22.375 12.961 1 77.06 102 ARG A C 1
ATOM 747 O O . ARG A 1 102 ? -8.031 22.844 13.891 1 77.06 102 ARG A O 1
ATOM 754 N N . ALA A 1 103 ? -8.461 21.344 12.375 1 75.81 103 ALA A N 1
ATOM 755 C CA . ALA A 1 103 ? -7.27 20.578 12.75 1 75.81 103 ALA A CA 1
ATOM 756 C C . ALA A 1 103 ? -5.996 21.375 12.484 1 75.81 103 ALA A C 1
ATOM 758 O O . ALA A 1 103 ? -5.062 21.359 13.289 1 75.81 103 ALA A O 1
ATOM 759 N N . LEU A 1 104 ? -5.965 22.016 11.414 1 81.56 104 LEU A N 1
ATOM 760 C CA . LEU A 1 104 ? -4.809 22.828 11.07 1 81.56 104 LEU A CA 1
ATOM 761 C C . LEU A 1 104 ? -4.68 24.016 12.031 1 81.56 104 LEU A C 1
ATOM 763 O O . LEU A 1 104 ? -3.566 24.422 12.375 1 81.56 104 LEU A O 1
ATOM 767 N N . ALA A 1 105 ? -5.832 24.516 12.414 1 86 105 ALA A N 1
ATOM 768 C CA . ALA A 1 105 ? -5.824 25.641 13.352 1 86 105 ALA A CA 1
ATOM 769 C C . ALA A 1 105 ? -5.23 25.234 14.695 1 86 105 ALA A C 1
ATOM 771 O O . ALA A 1 105 ? -4.691 26.062 15.422 1 86 105 ALA A O 1
ATOM 772 N N . ASP A 1 106 ? -5.312 23.953 14.969 1 84.62 106 ASP A N 1
ATOM 773 C CA . ASP A 1 106 ? -4.809 23.438 16.234 1 84.62 106 ASP A CA 1
ATOM 774 C C . ASP A 1 106 ? -3.391 22.891 16.078 1 84.62 106 ASP A C 1
ATOM 776 O O . ASP A 1 106 ? -2.783 22.438 17.062 1 84.62 106 ASP A O 1
ATOM 780 N N . ALA A 1 107 ? -2.854 22.922 14.906 1 85.12 107 ALA A N 1
ATOM 781 C CA . ALA A 1 107 ? -1.53 22.359 14.641 1 85.12 107 ALA A CA 1
ATOM 782 C C . ALA A 1 107 ? -0.432 23.328 15.07 1 85.12 107 ALA A C 1
ATOM 784 O O . ALA A 1 107 ? -0.545 24.531 14.852 1 85.12 107 ALA A O 1
ATOM 785 N N . PRO A 1 108 ? 0.7 22.797 15.688 1 87.25 108 PRO A N 1
ATOM 786 C CA . PRO A 1 108 ? 1.826 23.672 16.047 1 87.25 108 PRO A CA 1
ATOM 787 C C . PRO A 1 108 ? 2.566 24.203 14.82 1 87.25 108 PRO A C 1
ATOM 789 O O . PRO A 1 108 ? 2.4 23.672 13.719 1 87.25 108 PRO A O 1
ATOM 792 N N . VAL A 1 109 ? 3.383 25.125 15.031 1 87.62 109 VAL A N 1
ATOM 793 C CA . VAL A 1 109 ? 4.066 25.875 13.984 1 87.62 109 VAL A CA 1
ATOM 794 C C . VAL A 1 109 ? 4.898 24.922 13.125 1 87.62 109 VAL A C 1
ATOM 796 O O . VAL A 1 109 ? 4.852 24.984 11.898 1 87.62 109 VAL A O 1
ATOM 799 N N . PRO A 1 110 ? 5.531 23.984 13.75 1 80.56 110 PRO A N 1
ATOM 800 C CA . PRO A 1 110 ? 6.309 23.094 12.883 1 80.56 110 PRO A CA 1
ATOM 801 C C . PRO A 1 110 ? 5.426 22.266 11.953 1 80.56 110 PRO A C 1
ATOM 803 O O . PRO A 1 110 ? 5.812 21.984 10.82 1 80.56 110 PRO A O 1
ATOM 806 N N . VAL A 1 111 ? 4.242 21.938 12.453 1 79 111 VAL A N 1
ATOM 807 C CA . VAL A 1 111 ? 3.318 21.156 11.633 1 79 111 VAL A CA 1
ATOM 808 C C . VAL A 1 111 ? 2.762 22.031 10.508 1 79 111 VAL A C 1
ATOM 810 O O . VAL A 1 111 ? 2.67 21.594 9.359 1 79 111 VAL A O 1
ATOM 813 N N . LEU A 1 112 ? 2.438 23.203 10.82 1 84.31 112 LEU A N 1
ATOM 814 C CA . LEU A 1 112 ? 1.974 24.125 9.797 1 84.31 112 LEU A CA 1
ATOM 815 C C . LEU A 1 112 ? 3.035 24.328 8.719 1 84.31 112 LEU A C 1
ATOM 817 O O . LEU A 1 112 ? 2.715 24.391 7.531 1 84.31 112 LEU A O 1
ATOM 821 N N . ALA A 1 113 ? 4.285 24.469 9.156 1 83.62 113 ALA A N 1
ATOM 822 C CA . ALA A 1 113 ? 5.391 24.609 8.211 1 83.62 113 ALA A CA 1
ATOM 823 C C . ALA A 1 113 ? 5.461 23.422 7.258 1 83.62 113 ALA A C 1
ATOM 825 O O . ALA A 1 113 ? 5.645 23.609 6.055 1 83.62 113 ALA A O 1
ATOM 826 N N . GLN A 1 114 ? 5.215 22.375 7.859 1 75.56 114 GLN A N 1
ATOM 827 C CA . GLN A 1 114 ? 5.27 21.141 7.066 1 75.56 114 GLN A CA 1
ATOM 828 C C . GLN A 1 114 ? 4.172 21.125 6.008 1 75.56 114 GLN A C 1
ATOM 830 O O . GLN A 1 114 ? 4.414 20.734 4.863 1 75.56 114 GLN A O 1
ATOM 835 N N . VAL A 1 115 ? 3.039 21.484 6.41 1 74.75 115 VAL A N 1
ATOM 836 C CA . VAL A 1 115 ? 1.896 21.516 5.504 1 74.75 115 VAL A CA 1
ATOM 837 C C . VAL A 1 115 ? 2.148 22.516 4.383 1 74.75 115 VAL A C 1
ATOM 839 O O . VAL A 1 115 ? 1.773 22.281 3.232 1 74.75 115 VAL A O 1
ATOM 842 N N . ALA A 1 116 ? 2.863 23.531 4.699 1 79.25 116 ALA A N 1
ATOM 843 C CA . ALA A 1 116 ? 3.133 24.594 3.73 1 79.25 116 ALA A CA 1
ATOM 844 C C . ALA A 1 116 ? 4.379 24.281 2.904 1 79.25 116 ALA A C 1
ATOM 846 O O . ALA A 1 116 ? 4.742 25.031 2.006 1 79.25 116 ALA A O 1
ATOM 847 N N . GLY A 1 117 ? 5.082 23.25 3.285 1 75.06 117 GLY A N 1
ATOM 848 C CA . GLY A 1 117 ? 6.297 22.906 2.564 1 75.06 117 GLY A CA 1
ATOM 849 C C . GLY A 1 117 ? 7.449 23.859 2.848 1 75.06 117 GLY A C 1
ATOM 850 O O . GLY A 1 117 ? 8.234 24.172 1.951 1 75.06 117 GLY A O 1
ATOM 851 N N . THR A 1 118 ? 7.523 24.375 3.904 1 80.31 118 THR A N 1
ATOM 852 C CA . THR A 1 118 ? 8.57 25.328 4.273 1 80.31 118 THR A CA 1
ATOM 853 C C . THR A 1 118 ? 9.195 24.938 5.609 1 80.31 118 THR A C 1
ATOM 855 O O . THR A 1 118 ? 8.875 23.891 6.18 1 80.31 118 THR A O 1
ATOM 858 N N . THR A 1 119 ? 10.25 25.75 6.094 1 80.69 119 THR A N 1
ATOM 859 C CA . THR A 1 119 ? 10.898 25.516 7.379 1 80.69 119 THR A CA 1
ATOM 860 C C . THR A 1 119 ? 10.117 26.188 8.508 1 80.69 119 THR A C 1
ATOM 862 O O . THR A 1 119 ? 9.336 27.109 8.273 1 80.69 119 THR A O 1
ATOM 865 N N . PRO A 1 120 ? 10.328 25.641 9.703 1 85.81 120 PRO A N 1
ATOM 866 C CA . PRO A 1 120 ? 9.695 26.312 10.844 1 85.81 120 PRO A CA 1
ATOM 867 C C . PRO A 1 120 ? 10.07 27.797 10.945 1 85.81 120 PRO A C 1
ATOM 869 O O . PRO A 1 120 ? 9.234 28.625 11.297 1 85.81 120 PRO A O 1
ATOM 872 N N . GLU A 1 121 ? 11.336 28.047 10.617 1 89.19 121 GLU A N 1
ATOM 873 C CA . GLU A 1 121 ? 11.789 29.438 10.664 1 89.19 121 GLU A CA 1
ATOM 874 C C . GLU A 1 121 ? 11.023 30.297 9.664 1 89.19 121 GLU A C 1
ATOM 876 O O . GLU A 1 121 ? 10.57 31.391 9.992 1 89.19 121 GLU A O 1
ATOM 881 N N . ALA A 1 122 ? 10.852 29.828 8.5 1 89.81 122 ALA A N 1
ATOM 882 C CA . ALA A 1 122 ? 10.109 30.547 7.473 1 89.81 122 ALA A CA 1
ATOM 883 C C . ALA A 1 122 ? 8.648 30.719 7.863 1 89.81 122 ALA A C 1
ATOM 885 O O . ALA A 1 122 ? 8.047 31.766 7.613 1 89.81 122 ALA A O 1
ATOM 886 N N . MET A 1 123 ? 8.062 29.719 8.484 1 91.12 123 MET A N 1
ATOM 887 C CA . MET A 1 123 ? 6.672 29.781 8.914 1 91.12 123 MET A CA 1
ATOM 888 C C . MET A 1 123 ? 6.496 30.828 10.016 1 91.12 123 MET A C 1
ATOM 890 O O . MET A 1 123 ? 5.516 31.578 10.008 1 91.12 123 MET A O 1
ATOM 894 N N . ARG A 1 124 ? 7.465 30.844 10.898 1 93.25 124 ARG A N 1
ATOM 895 C CA . ARG A 1 124 ? 7.422 31.891 11.93 1 93.25 124 ARG A CA 1
ATOM 896 C C . ARG A 1 124 ? 7.453 33.281 11.305 1 93.25 124 ARG A C 1
ATOM 898 O O . ARG A 1 124 ? 6.719 34.188 11.727 1 93.25 124 ARG A O 1
ATOM 905 N N . ASP A 1 125 ? 8.242 33.375 10.305 1 93.31 125 ASP A N 1
ATOM 906 C CA . ASP A 1 125 ? 8.336 34.656 9.609 1 93.31 125 ASP A CA 1
ATOM 907 C C . ASP A 1 125 ? 7.016 35.031 8.93 1 93.31 125 ASP A C 1
ATOM 909 O O . ASP A 1 125 ? 6.59 36.188 8.961 1 93.31 125 ASP A O 1
ATOM 913 N N . ARG A 1 126 ? 6.352 34.062 8.328 1 92.88 126 ARG A N 1
ATOM 914 C CA . ARG A 1 126 ? 5.059 34.281 7.691 1 92.88 126 ARG A CA 1
ATOM 915 C C . ARG A 1 126 ? 4.012 34.719 8.711 1 92.88 126 ARG A C 1
ATOM 917 O O . ARG A 1 126 ? 3.211 35.594 8.453 1 92.88 126 ARG A O 1
ATOM 924 N N . LEU A 1 127 ? 4.047 34.062 9.82 1 94.19 127 LEU A N 1
ATOM 925 C CA . LEU A 1 127 ? 3.092 34.375 10.883 1 94.19 127 LEU A CA 1
ATOM 926 C C . LEU A 1 127 ? 3.326 35.781 11.422 1 94.19 127 LEU A C 1
ATOM 928 O O . LEU A 1 127 ? 2.371 36.5 11.664 1 94.19 127 LEU A O 1
ATOM 932 N N . ARG A 1 128 ? 4.625 36.156 11.539 1 93.94 128 ARG A N 1
ATOM 933 C CA . ARG A 1 128 ? 4.969 37.5 11.953 1 93.94 128 ARG A CA 1
ATOM 934 C C . ARG A 1 128 ? 4.496 38.531 10.93 1 93.94 128 ARG A C 1
ATOM 936 O O . ARG A 1 128 ? 3.922 39.562 11.289 1 93.94 128 ARG A O 1
ATOM 943 N N . ALA A 1 129 ? 4.684 38.219 9.727 1 93.5 129 ALA A N 1
ATOM 944 C CA . ALA A 1 129 ? 4.281 39.125 8.648 1 93.5 129 ALA A CA 1
ATOM 945 C C . ALA A 1 129 ? 2.766 39.281 8.609 1 93.5 129 ALA A C 1
ATOM 947 O O . ALA A 1 129 ? 2.26 40.312 8.18 1 93.5 129 ALA A O 1
ATOM 948 N N . ALA A 1 130 ? 2.135 38.312 9.047 1 92.75 130 ALA A N 1
ATOM 949 C CA . ALA A 1 130 ? 0.675 38.344 9.078 1 92.75 130 ALA A CA 1
ATOM 950 C C . ALA A 1 130 ? 0.164 39 10.352 1 92.75 130 ALA A C 1
ATOM 952 O O . ALA A 1 130 ? -1.046 39.062 10.586 1 92.75 130 ALA A O 1
ATOM 953 N N . GLY A 1 131 ? 1.096 39.312 11.148 1 93.19 131 GLY A N 1
ATOM 954 C CA . GLY A 1 131 ? 0.725 40.094 12.328 1 93.19 131 GLY A CA 1
ATOM 955 C C . GLY A 1 131 ? 0.601 39.219 13.578 1 93.19 131 GLY A C 1
ATOM 956 O O . GLY A 1 131 ? 0.088 39.688 14.602 1 93.19 131 GLY A O 1
ATOM 957 N N . HIS A 1 132 ? 0.974 37.969 13.43 1 93.12 132 HIS A N 1
ATOM 958 C CA . HIS A 1 132 ? 0.865 37.031 14.539 1 93.12 132 HIS A CA 1
ATOM 959 C C . HIS A 1 132 ? 2.205 36.375 14.836 1 93.12 132 HIS A C 1
ATOM 961 O O . HIS A 1 132 ? 2.504 35.312 14.297 1 93.12 132 HIS A O 1
ATOM 967 N N . ALA A 1 133 ? 3.004 36.906 15.656 1 90.81 133 ALA A N 1
ATOM 968 C CA . ALA A 1 133 ? 4.328 36.375 15.984 1 90.81 133 ALA A CA 1
ATOM 969 C C . ALA A 1 133 ? 4.238 35.281 17.047 1 90.81 133 ALA A C 1
ATOM 971 O O . ALA A 1 133 ? 3.846 35.562 18.188 1 90.81 133 ALA A O 1
ATOM 972 N N . PRO A 1 134 ? 4.586 34.125 16.641 1 91.5 134 PRO A N 1
ATOM 973 C CA . PRO A 1 134 ? 4.547 33.094 17.672 1 91.5 134 PRO A CA 1
ATOM 974 C C . PRO A 1 134 ? 5.633 33.281 18.734 1 91.5 134 PRO A C 1
ATOM 976 O O . PRO A 1 134 ? 6.73 33.75 18.422 1 91.5 134 PRO A O 1
ATOM 979 N N . ALA A 1 135 ? 5.266 32.938 19.938 1 89.88 135 ALA A N 1
ATOM 980 C CA . ALA A 1 135 ? 6.223 33 21.031 1 89.88 135 ALA A CA 1
ATOM 981 C C . ALA A 1 135 ? 6.973 31.672 21.172 1 89.88 135 ALA A C 1
ATOM 983 O O . ALA A 1 135 ? 8.078 31.641 21.703 1 89.88 135 ALA A O 1
ATOM 984 N N . SER A 1 136 ? 6.293 30.656 20.766 1 89.38 136 SER A N 1
ATOM 985 C CA . SER A 1 136 ? 6.875 29.328 20.859 1 89.38 136 SER A CA 1
ATOM 986 C C . SER A 1 136 ? 6.449 28.453 19.688 1 89.38 136 SER A C 1
ATOM 988 O O . SER A 1 136 ? 5.492 28.781 18.984 1 89.38 136 SER A O 1
ATOM 990 N N . ASP A 1 137 ? 7.152 27.406 19.5 1 85.25 137 ASP A N 1
ATOM 991 C CA . ASP A 1 137 ? 6.828 26.453 18.453 1 85.25 137 ASP A CA 1
ATOM 992 C C . ASP A 1 137 ? 5.504 25.75 18.734 1 85.25 137 ASP A C 1
ATOM 994 O O . ASP A 1 137 ? 4.902 25.156 17.844 1 85.25 137 ASP A O 1
ATOM 998 N N . ALA A 1 138 ? 5.07 25.859 19.953 1 85.31 138 ALA A N 1
ATOM 999 C CA . ALA A 1 138 ? 3.838 25.172 20.344 1 85.31 138 ALA A CA 1
ATOM 1000 C C . ALA A 1 138 ? 2.613 26.016 20 1 85.31 138 ALA A C 1
ATOM 1002 O O . ALA A 1 138 ? 1.483 25.531 20.031 1 85.31 138 ALA A O 1
ATOM 1003 N N . ASP A 1 139 ? 2.857 27.219 19.625 1 91.81 139 ASP A N 1
ATOM 1004 C CA . ASP A 1 139 ? 1.733 28.094 19.281 1 91.81 139 ASP A CA 1
ATOM 1005 C C . ASP A 1 139 ? 0.982 27.578 18.062 1 91.81 139 ASP A C 1
ATOM 1007 O O . ASP A 1 139 ? 1.568 26.922 17.203 1 91.81 139 ASP A O 1
ATOM 1011 N N . THR A 1 140 ? -0.287 27.828 18.062 1 91.38 140 THR A N 1
ATOM 1012 C CA . THR A 1 140 ? -1.18 27.438 16.984 1 91.38 140 THR A CA 1
ATOM 1013 C C . THR A 1 140 ? -1.902 28.641 16.406 1 91.38 140 THR A C 1
ATOM 1015 O O . THR A 1 140 ? -1.853 29.734 16.969 1 91.38 140 THR A O 1
ATOM 1018 N N . ALA A 1 141 ? -2.5 28.406 15.25 1 91.06 141 ALA A N 1
ATOM 1019 C CA . ALA A 1 141 ? -3.322 29.469 14.688 1 91.06 141 ALA A CA 1
ATOM 1020 C C . ALA A 1 141 ? -4.441 29.875 15.648 1 91.06 141 ALA A C 1
ATOM 1022 O O . ALA A 1 141 ? -4.816 31.047 15.719 1 91.06 141 ALA A O 1
ATOM 1023 N N . ARG A 1 142 ? -4.914 28.891 16.344 1 90.94 142 ARG A N 1
ATOM 1024 C CA . ARG A 1 142 ? -5.965 29.172 17.328 1 90.94 142 ARG A CA 1
ATOM 1025 C C . ARG A 1 142 ? -5.461 30.078 18.438 1 90.94 142 ARG A C 1
ATOM 1027 O O . ARG A 1 142 ? -6.125 31.047 18.797 1 90.94 142 ARG A O 1
ATOM 1034 N N . THR A 1 143 ? -4.266 29.734 18.922 1 92.94 143 THR A N 1
ATOM 1035 C CA . THR A 1 143 ? -3.713 30.547 20.016 1 92.94 143 THR A CA 1
ATOM 1036 C C . THR A 1 143 ? -3.299 31.922 19.5 1 92.94 143 THR A C 1
ATOM 1038 O O . THR A 1 143 ? -3.348 32.906 20.25 1 92.94 143 THR A O 1
ATOM 1041 N N . LEU A 1 144 ? -2.965 32 18.266 1 93.38 144 LEU A N 1
ATOM 1042 C CA . LEU A 1 144 ? -2.438 33.25 17.703 1 93.38 144 LEU A CA 1
ATOM 1043 C C . LEU A 1 144 ? -3.568 34.156 17.219 1 93.38 144 LEU A C 1
ATOM 1045 O O . LEU A 1 144 ? -3.529 35.375 17.422 1 93.38 144 LEU A O 1
ATOM 1049 N N . ALA A 1 145 ? -4.578 33.594 16.594 1 92.06 145 ALA A N 1
ATOM 1050 C CA . ALA A 1 145 ? -5.645 34.375 15.977 1 92.06 145 ALA A CA 1
ATOM 1051 C C . ALA A 1 145 ? -6.867 34.469 16.891 1 92.06 145 ALA A C 1
ATOM 1053 O O . ALA A 1 145 ? -7.816 35.188 16.609 1 92.06 145 ALA A O 1
ATOM 1054 N N . GLY A 1 146 ? -6.805 33.656 17.969 1 89.5 146 GLY A N 1
ATOM 1055 C CA . GLY A 1 146 ? -7.934 33.688 18.875 1 89.5 146 GLY A CA 1
ATOM 1056 C C . GLY A 1 146 ? -9 32.656 18.531 1 89.5 146 GLY A C 1
ATOM 1057 O O . GLY A 1 146 ? -8.781 31.781 17.703 1 89.5 146 GLY A O 1
ATOM 1058 N N . SER A 1 147 ? -10.172 32.812 19.203 1 86 147 SER A N 1
ATOM 1059 C CA . SER A 1 147 ? -11.203 31.781 19.141 1 86 147 SER A CA 1
ATOM 1060 C C . SER A 1 147 ? -12.117 32 17.938 1 86 147 SER A C 1
ATOM 1062 O O . SER A 1 147 ? -12.945 31.141 17.625 1 86 147 SER A O 1
ATOM 1064 N N . ASP A 1 148 ? -11.922 33.156 17.25 1 88.56 148 ASP A N 1
ATOM 1065 C CA . ASP A 1 148 ? -12.734 33.438 16.078 1 88.56 148 ASP A CA 1
ATOM 1066 C C . ASP A 1 148 ? -12.312 32.562 14.898 1 88.56 148 ASP A C 1
ATOM 1068 O O . ASP A 1 148 ? -11.195 32.688 14.391 1 88.56 148 ASP A O 1
ATOM 1072 N N . LEU A 1 149 ? -13.18 31.641 14.484 1 85.5 149 LEU A N 1
ATOM 1073 C CA . LEU A 1 149 ? -12.875 30.703 13.406 1 85.5 149 LEU A CA 1
ATOM 1074 C C . LEU A 1 149 ? -12.555 31.453 12.109 1 85.5 149 LEU A C 1
ATOM 1076 O O . LEU A 1 149 ? -11.672 31.047 11.352 1 85.5 149 LEU A O 1
ATOM 1080 N N . GLY A 1 150 ? -13.266 32.5 11.891 1 87.81 150 GLY A N 1
ATOM 1081 C CA . GLY A 1 150 ? -13.008 33.281 10.703 1 87.81 150 GLY A CA 1
ATOM 1082 C C . GLY A 1 150 ? -11.586 33.844 10.648 1 87.81 150 GLY A C 1
ATOM 1083 O O . GLY A 1 150 ? -10.938 33.781 9.602 1 87.81 150 GLY A O 1
ATOM 1084 N N . GLU A 1 151 ? -11.148 34.344 11.727 1 91 151 GLU A N 1
ATOM 1085 C CA . GLU A 1 151 ? -9.789 34.875 11.82 1 91 151 GLU A CA 1
ATOM 1086 C C . GLU A 1 151 ? -8.75 33.75 11.672 1 91 151 GLU A C 1
ATOM 1088 O O . GLU A 1 151 ? -7.715 33.938 11.031 1 91 151 GLU A O 1
ATOM 1093 N N . GL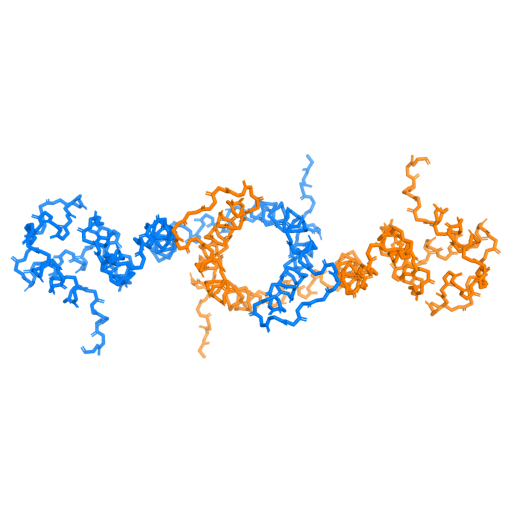N A 1 152 ? -9.117 32.656 12.289 1 91.56 152 GLN A N 1
ATOM 1094 C CA . GLN A 1 152 ? -8.234 31.484 12.172 1 91.56 152 GLN A CA 1
ATOM 1095 C C . GLN A 1 152 ? -8.07 31.062 10.719 1 91.56 152 GLN A C 1
ATOM 1097 O O . GLN A 1 152 ? -6.953 30.844 10.25 1 91.56 152 GLN A O 1
ATOM 1102 N N . MET A 1 153 ? -9.164 31.047 10.039 1 87.31 153 MET A N 1
ATOM 1103 C CA . MET A 1 153 ? -9.148 30.625 8.641 1 87.31 153 MET A CA 1
ATOM 1104 C C . MET A 1 153 ? -8.391 31.625 7.77 1 87.31 153 MET A C 1
ATOM 1106 O O . MET A 1 153 ? -7.66 31.219 6.863 1 87.31 153 MET A O 1
ATOM 1110 N N . ARG A 1 154 ? -8.555 32.844 8.055 1 88.75 154 ARG A N 1
ATOM 1111 C CA . ARG A 1 154 ? -7.844 33.875 7.324 1 88.75 154 ARG A CA 1
ATOM 1112 C C . ARG A 1 154 ? -6.336 33.75 7.527 1 88.75 154 ARG A C 1
ATOM 1114 O O . ARG A 1 154 ? -5.566 33.844 6.57 1 88.75 154 ARG A O 1
ATOM 1121 N N . LEU A 1 155 ? -5.973 33.531 8.734 1 92.19 155 LEU A N 1
ATOM 1122 C CA . LEU A 1 155 ? -4.555 33.344 9.039 1 92.19 155 LEU A CA 1
ATOM 1123 C C . LEU A 1 155 ? -3.979 32.156 8.312 1 92.19 155 LEU A C 1
ATOM 1125 O O . LEU A 1 155 ? -2.938 32.25 7.66 1 92.19 155 LEU A O 1
ATOM 1129 N N . LEU A 1 156 ? -4.703 31.047 8.406 1 89.88 156 LEU A N 1
ATOM 1130 C CA . LEU A 1 156 ? -4.238 29.812 7.793 1 89.88 156 LEU A CA 1
ATOM 1131 C C . LEU A 1 156 ? -4.125 29.969 6.281 1 89.88 156 LEU A C 1
ATOM 1133 O O . LEU A 1 156 ? -3.141 29.531 5.68 1 89.88 156 LEU A O 1
ATOM 1137 N N . SER A 1 157 ? -5.059 30.594 5.68 1 86.81 157 SER A N 1
ATOM 1138 C CA . SER A 1 157 ? -5.035 30.797 4.234 1 86.81 157 SER A CA 1
ATOM 1139 C C . SER A 1 157 ? -3.848 31.656 3.814 1 86.81 157 SER A C 1
ATOM 1141 O O . SER A 1 157 ? -3.271 31.453 2.746 1 86.81 157 SER A O 1
ATOM 1143 N N . ARG A 1 158 ? -3.455 32.5 4.625 1 87.38 158 ARG A N 1
ATOM 1144 C CA . ARG A 1 158 ? -2.352 33.406 4.324 1 87.38 158 ARG A CA 1
ATOM 1145 C C . ARG A 1 158 ? -1.009 32.688 4.457 1 87.38 158 ARG A C 1
ATOM 1147 O O . ARG A 1 158 ? -0.124 32.875 3.617 1 87.38 158 ARG A O 1
ATOM 1154 N N . VAL A 1 159 ? -0.95 31.922 5.465 1 89.62 159 VAL A N 1
ATOM 1155 C CA . VAL A 1 159 ? 0.385 31.422 5.777 1 89.62 159 VAL A CA 1
ATOM 1156 C C . VAL A 1 159 ? 0.636 30.125 5.027 1 89.62 159 VAL A C 1
ATOM 1158 O O . VAL A 1 159 ? 1.783 29.688 4.887 1 89.62 159 VAL A O 1
ATOM 1161 N N . LEU A 1 160 ? -0.409 29.484 4.629 1 85.62 160 LEU A N 1
ATOM 1162 C CA . LEU A 1 160 ? -0.241 28.203 3.939 1 85.62 160 LEU A CA 1
ATOM 1163 C C . LEU A 1 160 ? -0.133 28.422 2.432 1 85.62 160 LEU A C 1
ATOM 1165 O O . LEU A 1 160 ? 0.077 27.469 1.681 1 85.62 160 LEU A O 1
ATOM 1169 N N . ARG A 1 161 ? -0.241 29.594 1.9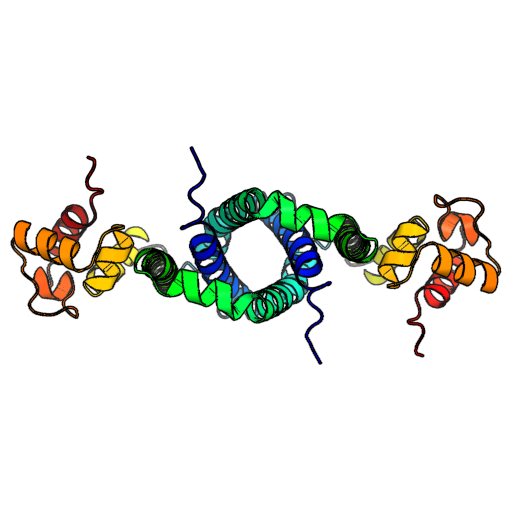21 1 76.25 161 ARG A N 1
ATOM 1170 C CA . ARG A 1 161 ? -0.089 29.906 0.501 1 76.25 161 ARG A CA 1
ATOM 1171 C C . ARG A 1 161 ? 1.316 29.562 0.016 1 76.25 161 ARG A C 1
ATOM 1173 O O . ARG A 1 161 ? 2.305 29.922 0.658 1 76.25 161 ARG A O 1
ATOM 1180 N N . PRO A 1 162 ? 1.296 28.688 -1.076 1 61.06 162 PRO A N 1
ATOM 1181 C CA . PRO A 1 162 ? 2.627 28.453 -1.637 1 61.06 162 PRO A CA 1
ATOM 1182 C C . PRO A 1 162 ? 3.336 29.734 -2.057 1 61.06 162 PRO A C 1
ATOM 1184 O O . PRO A 1 162 ? 2.678 30.734 -2.381 1 61.06 162 PRO A O 1
ATOM 1187 N N . ALA A 1 163 ? 4.656 29.938 -1.714 1 55.88 163 ALA A N 1
ATOM 1188 C CA . ALA A 1 163 ? 5.453 31.109 -2.057 1 55.88 163 ALA A CA 1
ATOM 1189 C C . ALA A 1 163 ? 5.195 31.547 -3.496 1 55.88 163 ALA A C 1
ATOM 1191 O O . ALA A 1 163 ? 5.426 32.719 -3.854 1 55.88 163 ALA A O 1
ATOM 1192 N N . GLY A 1 164 ? 4.938 30.719 -4.469 1 46.34 164 GLY A N 1
ATOM 1193 C CA . GLY A 1 164 ? 4.953 31.203 -5.836 1 46.34 164 GLY A CA 1
ATOM 1194 C C . GLY A 1 164 ? 3.713 32 -6.195 1 46.34 164 GLY A C 1
ATOM 1195 O O . GLY A 1 164 ? 3.57 32.469 -7.332 1 46.34 164 GLY A O 1
ATOM 1196 N N . GLY A 1 165 ? 2.672 31.891 -5.559 1 37.28 165 GLY A N 1
ATOM 1197 C CA . GLY A 1 165 ? 1.679 32.75 -6.168 1 37.28 165 GLY A CA 1
ATOM 1198 C C . GLY A 1 165 ? 1.875 34.219 -5.824 1 37.28 165 GLY A C 1
ATOM 1199 O O . GLY A 1 165 ? 2.576 34.562 -4.867 1 37.28 165 GLY A O 1
ATOM 1200 N N . MET B 1 1 ? 14.836 16.422 -16.047 1 34.97 1 MET B N 1
ATOM 1201 C CA . MET B 1 1 ? 14.797 16.875 -14.656 1 34.97 1 MET B CA 1
ATOM 1202 C C . MET B 1 1 ? 15.031 15.703 -13.711 1 34.97 1 MET B C 1
ATOM 1204 O O . MET B 1 1 ? 14.414 14.641 -13.859 1 34.97 1 MET B O 1
ATOM 1208 N N . ARG B 1 2 ? 16.125 15.477 -13.227 1 44.81 2 ARG B N 1
ATOM 1209 C CA . ARG B 1 2 ? 16.547 14.453 -12.281 1 44.81 2 ARG B CA 1
ATOM 1210 C C . ARG B 1 2 ? 15.5 14.273 -11.172 1 44.81 2 ARG B C 1
ATOM 1212 O O . ARG B 1 2 ? 15.227 15.203 -10.422 1 44.81 2 ARG B O 1
ATOM 1219 N N . LEU B 1 3 ? 14.438 13.516 -11.477 1 49.72 3 LEU B N 1
ATOM 1220 C CA . LEU B 1 3 ? 13.586 13.242 -10.328 1 49.72 3 LEU B CA 1
ATOM 1221 C C . LEU B 1 3 ? 14.406 13.211 -9.039 1 49.72 3 LEU B C 1
ATOM 1223 O O . LEU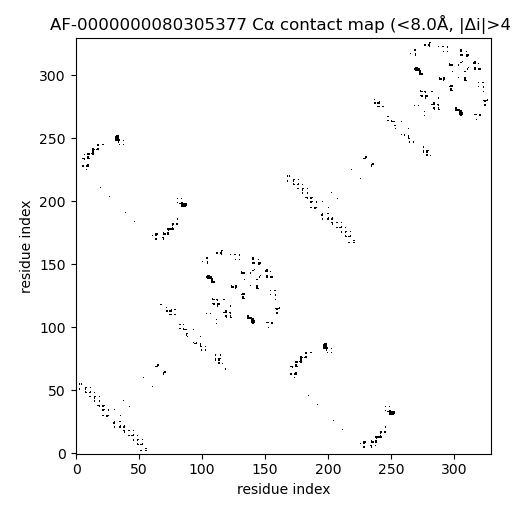 B 1 3 ? 15.453 12.555 -8.984 1 49.72 3 LEU B O 1
ATOM 1227 N N . GLN B 1 4 ? 14.523 14.25 -8.484 1 55.38 4 GLN B N 1
ATOM 1228 C CA . GLN B 1 4 ? 15.391 14.5 -7.34 1 55.38 4 GLN B CA 1
ATOM 1229 C C . GLN B 1 4 ? 15.242 13.414 -6.285 1 55.38 4 GLN B C 1
ATOM 1231 O O . GLN B 1 4 ? 14.156 13.203 -5.746 1 55.38 4 GLN B O 1
ATOM 1236 N N . ARG B 1 5 ? 16.141 12.477 -6.223 1 59.66 5 ARG B N 1
ATOM 1237 C CA . ARG B 1 5 ? 16.359 11.336 -5.348 1 59.66 5 ARG B CA 1
ATOM 1238 C C . ARG B 1 5 ? 16.047 11.68 -3.898 1 59.66 5 ARG B C 1
ATOM 1240 O O . ARG B 1 5 ? 15.609 10.82 -3.131 1 59.66 5 ARG B O 1
ATOM 1247 N N . ASP B 1 6 ? 16 12.969 -3.678 1 72.25 6 ASP B N 1
ATOM 1248 C CA . ASP B 1 6 ? 16.031 13.289 -2.256 1 72.25 6 ASP B CA 1
ATOM 1249 C C . ASP B 1 6 ? 14.633 13.281 -1.65 1 72.25 6 ASP B C 1
ATOM 1251 O O . ASP B 1 6 ? 14.477 13.195 -0.431 1 72.25 6 ASP B O 1
ATOM 1255 N N . TRP B 1 7 ? 13.586 13.109 -2.559 1 79.44 7 TRP B N 1
ATOM 1256 C CA . TRP B 1 7 ? 12.273 13.195 -1.935 1 79.44 7 TRP B CA 1
ATOM 1257 C C . TRP B 1 7 ? 11.461 11.93 -2.188 1 79.44 7 TRP B C 1
ATOM 1259 O O . TRP B 1 7 ? 10.422 11.719 -1.561 1 79.44 7 TRP B O 1
ATOM 1269 N N . THR B 1 8 ? 11.961 11.07 -3.014 1 87.81 8 THR B N 1
ATOM 1270 C CA . THR B 1 8 ? 11.164 9.922 -3.443 1 87.81 8 THR B CA 1
ATOM 1271 C C . THR B 1 8 ? 11.008 8.914 -2.309 1 87.81 8 THR B C 1
ATOM 1273 O O . THR B 1 8 ? 9.906 8.445 -2.037 1 87.81 8 THR B O 1
ATOM 1276 N N . THR B 1 9 ? 12.086 8.656 -1.594 1 90.94 9 THR B N 1
ATOM 1277 C CA . THR B 1 9 ? 12.039 7.676 -0.517 1 90.94 9 THR B CA 1
ATOM 1278 C C . THR B 1 9 ? 11.195 8.18 0.646 1 90.94 9 THR B C 1
ATOM 1280 O O . THR B 1 9 ? 10.281 7.492 1.104 1 90.94 9 THR B O 1
ATOM 1283 N N . PRO B 1 10 ? 11.383 9.375 1.052 1 91.12 10 PRO B N 1
ATOM 1284 C CA . PRO B 1 10 ? 10.539 9.883 2.133 1 91.12 10 PRO B CA 1
ATOM 1285 C C . PRO B 1 10 ? 9.062 9.961 1.737 1 91.12 10 PRO B C 1
ATOM 1287 O O . PRO B 1 10 ? 8.188 9.703 2.564 1 91.12 10 PRO B O 1
ATOM 1290 N N . LEU B 1 11 ? 8.789 10.32 0.539 1 92.25 11 LEU B N 1
ATOM 1291 C CA . LEU B 1 11 ? 7.414 10.367 0.06 1 92.25 11 LEU B CA 1
ATOM 1292 C C . LEU B 1 11 ? 6.773 8.984 0.119 1 92.25 11 LEU B C 1
ATOM 1294 O O . LEU B 1 11 ? 5.648 8.836 0.599 1 92.25 11 LEU B O 1
ATOM 1298 N N . THR B 1 12 ? 7.465 8.023 -0.352 1 96.25 12 THR B N 1
ATOM 1299 C CA . THR B 1 12 ? 6.973 6.648 -0.354 1 96.25 12 THR B CA 1
ATOM 1300 C C . THR B 1 12 ? 6.758 6.148 1.071 1 96.25 12 THR B C 1
ATOM 1302 O O . THR B 1 12 ? 5.742 5.512 1.365 1 96.25 12 THR B O 1
ATOM 1305 N N . MET B 1 13 ? 7.688 6.512 1.898 1 95.62 13 MET B N 1
ATOM 1306 C CA . MET B 1 13 ? 7.602 6.113 3.301 1 95.62 13 MET B CA 1
ATOM 1307 C C . MET B 1 13 ? 6.375 6.723 3.967 1 95.62 13 MET B C 1
ATOM 1309 O O . MET B 1 13 ? 5.621 6.023 4.648 1 95.62 13 MET B O 1
ATOM 1313 N N . GLY B 1 14 ? 6.25 7.961 3.828 1 94.88 14 GLY B N 1
ATOM 1314 C CA . GLY B 1 14 ? 5.105 8.641 4.414 1 94.88 14 GLY B CA 1
ATOM 1315 C C . GLY B 1 14 ? 3.777 8.141 3.879 1 94.88 14 GLY B C 1
ATOM 1316 O O . GLY B 1 14 ? 2.85 7.883 4.648 1 94.88 14 GLY B O 1
ATOM 1317 N N . ALA B 1 15 ? 3.689 8.062 2.561 1 96.88 15 ALA B N 1
ATOM 1318 C CA . ALA B 1 15 ? 2.459 7.582 1.934 1 96.88 15 ALA B CA 1
ATOM 1319 C C . ALA B 1 15 ? 2.137 6.16 2.377 1 96.88 15 ALA B C 1
ATOM 1321 O O . ALA B 1 15 ? 0.984 5.844 2.682 1 96.88 15 ALA B O 1
ATOM 1322 N N . PHE B 1 16 ? 3.148 5.348 2.41 1 98.5 16 PHE B N 1
ATOM 1323 C CA . PHE B 1 16 ? 2.912 3.973 2.834 1 98.5 16 PHE B CA 1
ATOM 1324 C C . PHE B 1 16 ? 2.416 3.928 4.273 1 98.5 16 PHE B C 1
ATOM 1326 O O . PHE B 1 16 ? 1.504 3.164 4.598 1 98.5 16 PHE B O 1
ATOM 1333 N N . GLY B 1 17 ? 3.066 4.613 5.145 1 98 17 GLY B N 1
ATOM 1334 C CA . GLY B 1 17 ? 2.627 4.641 6.531 1 98 17 GLY B CA 1
ATOM 1335 C C . GLY B 1 17 ? 1.166 5.023 6.684 1 98 17 GLY B C 1
ATOM 1336 O O . GLY B 1 17 ? 0.423 4.371 7.422 1 98 17 GLY B O 1
ATOM 1337 N N . LEU B 1 18 ? 0.807 6.078 6.039 1 96.94 18 LEU B N 1
ATOM 1338 C CA . LEU B 1 18 ? -0.57 6.559 6.086 1 96.94 18 LEU B CA 1
ATOM 1339 C C . LEU B 1 18 ? -1.536 5.488 5.59 1 96.94 18 LEU B C 1
ATOM 1341 O O . LEU B 1 18 ? -2.541 5.203 6.246 1 96.94 18 LEU B O 1
ATOM 1345 N N . VAL B 1 19 ? -1.221 4.879 4.465 1 98.5 19 VAL B N 1
ATOM 1346 C CA . VAL B 1 19 ? -2.107 3.898 3.848 1 98.5 19 VAL B CA 1
ATOM 1347 C C . VAL B 1 19 ? -2.131 2.623 4.688 1 98.5 19 VAL B C 1
ATOM 1349 O O . VAL B 1 19 ? -3.186 2.006 4.859 1 98.5 19 VAL B O 1
ATOM 1352 N N . ALA B 1 20 ? -1.032 2.242 5.227 1 98.56 20 ALA B N 1
ATOM 1353 C CA . ALA B 1 20 ? -0.971 1.041 6.055 1 98.56 20 ALA B CA 1
ATOM 1354 C C . ALA B 1 20 ? -1.8 1.207 7.324 1 98.56 20 ALA B C 1
ATOM 1356 O O . ALA B 1 20 ? -2.564 0.314 7.695 1 98.56 20 ALA B O 1
ATOM 1357 N N . VAL B 1 21 ? -1.619 2.273 7.945 1 98.31 21 VAL B N 1
ATOM 1358 C CA . VAL B 1 21 ? -2.342 2.504 9.188 1 98.31 21 VAL B CA 1
ATOM 1359 C C . VAL B 1 21 ? -3.844 2.525 8.922 1 98.31 21 VAL B C 1
ATOM 1361 O O . VAL B 1 21 ? -4.613 1.849 9.602 1 98.31 21 VAL B O 1
ATOM 1364 N N . THR B 1 22 ? -4.242 3.297 7.891 1 97.62 22 THR B N 1
ATOM 1365 C CA . THR B 1 22 ? -5.672 3.369 7.598 1 97.62 22 THR B CA 1
ATOM 1366 C C . THR B 1 22 ? -6.195 2.014 7.129 1 97.62 22 THR B C 1
ATOM 1368 O O . THR B 1 22 ? -7.309 1.618 7.48 1 97.62 22 THR B O 1
ATOM 1371 N N . GLY B 1 23 ? -5.441 1.332 6.363 1 97.69 23 GLY B N 1
ATOM 1372 C CA . GLY B 1 23 ? -5.828 -0.01 5.953 1 97.69 23 GLY B CA 1
ATOM 1373 C C . GLY B 1 23 ? -5.992 -0.964 7.125 1 97.69 23 GLY B C 1
ATOM 1374 O O . GLY B 1 23 ? -6.938 -1.754 7.16 1 97.69 23 GLY B O 1
ATOM 1375 N N . LEU B 1 24 ? -5.051 -0.936 8.039 1 98.12 24 LEU B N 1
ATOM 1376 C CA . LEU B 1 24 ? -5.117 -1.798 9.211 1 98.12 24 LEU B CA 1
ATOM 1377 C C . LEU B 1 24 ? -6.336 -1.46 10.062 1 98.12 24 LEU B C 1
ATOM 1379 O O . LEU B 1 24 ? -6.996 -2.355 10.594 1 98.12 24 LEU B O 1
ATOM 1383 N N . LEU B 1 25 ? -6.578 -0.263 10.203 1 97.56 25 LEU B N 1
ATOM 1384 C CA . LEU B 1 25 ? -7.762 0.153 10.953 1 97.56 25 LEU B CA 1
ATOM 1385 C C . LEU B 1 25 ? -9.031 -0.386 10.305 1 97.56 25 LEU B C 1
ATOM 1387 O O . LEU B 1 25 ? -9.93 -0.864 10.992 1 97.56 25 LEU B O 1
ATOM 1391 N N . MET B 1 26 ? -9.125 -0.281 9 1 96.56 26 MET B N 1
ATOM 1392 C CA . MET B 1 26 ? -10.305 -0.774 8.289 1 96.56 26 MET B CA 1
ATOM 1393 C C . MET B 1 26 ? -10.406 -2.291 8.398 1 96.56 26 MET B C 1
ATOM 1395 O O . MET B 1 26 ? -11.5 -2.84 8.5 1 96.56 26 MET B O 1
ATOM 1399 N N . PHE B 1 27 ? -9.227 -2.896 8.297 1 96.25 27 PHE B N 1
ATOM 1400 C CA . PHE B 1 27 ? -9.219 -4.352 8.398 1 96.25 27 PHE B CA 1
ATOM 1401 C C . PHE B 1 27 ? -9.852 -4.809 9.703 1 96.25 27 PHE B C 1
ATOM 1403 O O . PHE B 1 27 ? -10.617 -5.773 9.727 1 96.25 27 PHE B O 1
ATOM 1410 N N . PHE B 1 28 ? -9.539 -4.117 10.734 1 97.44 28 PHE B N 1
ATOM 1411 C CA . PHE B 1 28 ? -10.023 -4.492 12.055 1 97.44 28 PHE B CA 1
ATOM 1412 C C . PHE B 1 28 ? -11.328 -3.771 12.383 1 97.44 28 PHE B C 1
ATOM 1414 O O . PHE B 1 28 ? -11.828 -3.865 13.508 1 97.44 28 PHE B O 1
ATOM 1421 N N . HIS B 1 29 ? -11.93 -3.023 11.531 1 95.75 29 HIS B N 1
ATOM 1422 C CA . HIS B 1 29 ? -13.18 -2.283 11.688 1 95.75 29 HIS B CA 1
ATOM 1423 C C . HIS B 1 29 ? -13.07 -1.246 12.797 1 95.75 29 HIS B C 1
ATOM 1425 O O . HIS B 1 29 ? -14.031 -1.019 13.539 1 95.75 29 HIS B O 1
ATOM 1431 N N . LEU B 1 30 ? -11.906 -0.68 12.891 1 96.69 30 LEU B N 1
ATOM 1432 C CA . LEU B 1 30 ? -11.641 0.369 13.875 1 96.69 30 LEU B CA 1
ATOM 1433 C C . LEU B 1 30 ? -11.484 1.724 13.188 1 96.69 30 LEU B C 1
ATOM 1435 O O . LEU B 1 30 ? -11.023 2.684 13.812 1 96.69 30 LEU B O 1
ATOM 1439 N N . ASP B 1 31 ? -11.727 1.775 11.906 1 93.81 31 ASP B N 1
ATOM 1440 C CA . ASP B 1 31 ? -11.602 3.021 11.156 1 93.81 31 ASP B CA 1
ATOM 1441 C C . ASP B 1 31 ? -12.656 4.035 11.594 1 93.81 31 ASP B C 1
ATOM 1443 O O . ASP B 1 31 ? -13.703 3.66 12.125 1 93.81 31 ASP B O 1
ATOM 1447 N N . SER B 1 32 ? -12.422 5.293 11.484 1 91.31 32 SER B N 1
ATOM 1448 C CA . SER B 1 32 ? -13.32 6.395 11.82 1 91.31 32 SER B CA 1
ATOM 1449 C C . SER B 1 32 ? -13.086 7.594 10.914 1 91.31 32 SER B C 1
ATOM 1451 O O . SER B 1 32 ? -12.102 7.637 10.172 1 91.31 32 SER B O 1
ATOM 1453 N N . GLY B 1 33 ? -14.148 8.477 10.898 1 87.44 33 GLY B N 1
ATOM 1454 C CA . GLY B 1 33 ? -14 9.711 10.141 1 87.44 33 GLY B CA 1
ATOM 1455 C C . GLY B 1 33 ? -13.758 9.477 8.656 1 87.44 33 GLY B C 1
ATOM 1456 O O . GLY B 1 33 ? -14.5 8.742 8.008 1 87.44 33 GLY B O 1
ATOM 1457 N N . LEU B 1 34 ? -12.633 10.078 8.234 1 87.88 34 LEU B N 1
ATOM 1458 C CA . LEU B 1 34 ? -12.312 10.023 6.816 1 87.88 34 LEU B CA 1
ATOM 1459 C C . LEU B 1 34 ? -11.227 8.984 6.543 1 87.88 34 LEU B C 1
ATOM 1461 O O . LEU B 1 34 ? -10.539 9.055 5.527 1 87.88 34 LEU B O 1
ATOM 1465 N N . ASN B 1 35 ? -11.062 8.039 7.367 1 93.44 35 ASN B N 1
ATOM 1466 C CA . ASN B 1 35 ? -10.023 7.031 7.199 1 93.44 35 ASN B CA 1
ATOM 1467 C C . ASN B 1 35 ? -10.18 6.281 5.883 1 93.44 35 ASN B C 1
ATOM 1469 O O . ASN B 1 35 ? -9.203 6.098 5.148 1 93.44 35 ASN B O 1
ATOM 1473 N N . LYS B 1 36 ? -11.383 5.859 5.629 1 93.75 36 LYS B N 1
ATOM 1474 C CA . LYS B 1 36 ? -11.633 5.117 4.395 1 93.75 36 LYS B CA 1
ATOM 1475 C C . LYS B 1 36 ? -11.359 5.98 3.168 1 93.75 36 LYS B C 1
ATOM 1477 O O . LYS B 1 36 ? -10.688 5.547 2.232 1 93.75 36 LYS B O 1
ATOM 1482 N N . THR B 1 37 ? -11.922 7.129 3.201 1 91.06 37 THR B N 1
ATOM 1483 C CA . THR B 1 37 ? -11.719 8.07 2.105 1 91.06 37 THR B CA 1
ATOM 1484 C C . THR B 1 37 ? -10.227 8.352 1.904 1 91.06 37 THR B C 1
ATOM 1486 O O . THR B 1 37 ? -9.734 8.32 0.776 1 91.06 37 THR B O 1
ATOM 1489 N N . ALA B 1 38 ? -9.578 8.617 2.996 1 92.19 38 ALA B N 1
ATOM 1490 C CA . ALA B 1 38 ? -8.141 8.867 2.936 1 92.19 38 ALA B CA 1
ATOM 1491 C C . ALA B 1 38 ? -7.402 7.672 2.346 1 92.19 38 ALA B C 1
ATOM 1493 O O . ALA B 1 38 ? -6.531 7.832 1.489 1 92.19 38 ALA B O 1
ATOM 1494 N N . HIS B 1 39 ? -7.715 6.504 2.797 1 96.69 39 HIS B N 1
ATOM 1495 C CA . HIS B 1 39 ? -7.078 5.289 2.299 1 96.69 39 HIS B CA 1
ATOM 1496 C C . HIS B 1 39 ? -7.246 5.16 0.789 1 96.69 39 HIS B C 1
ATOM 1498 O O . HIS B 1 39 ? -6.273 4.914 0.072 1 96.69 39 HIS B O 1
ATOM 1504 N N . GLU B 1 40 ? -8.422 5.348 0.353 1 96.06 40 GLU B N 1
ATOM 1505 C CA . GLU B 1 40 ? -8.734 5.16 -1.061 1 96.06 40 GLU B CA 1
ATOM 1506 C C . GLU B 1 40 ? -8.047 6.211 -1.925 1 96.06 40 GLU B C 1
ATOM 1508 O O . GLU B 1 40 ? -7.34 5.875 -2.879 1 96.06 40 GLU B O 1
ATOM 1513 N N . TRP B 1 41 ? -8.203 7.398 -1.596 1 94.62 41 TRP B N 1
ATOM 1514 C CA . TRP B 1 41 ? -7.762 8.477 -2.479 1 94.62 41 TRP B CA 1
ATOM 1515 C C . TRP B 1 41 ? -6.27 8.742 -2.301 1 94.62 41 TRP B C 1
ATOM 1517 O O . TRP B 1 41 ? -5.562 9.016 -3.273 1 94.62 41 TRP B O 1
ATOM 1527 N N . LEU B 1 42 ? -5.75 8.641 -1.137 1 94.44 42 LEU B N 1
ATOM 1528 C CA . LEU B 1 42 ? -4.336 8.914 -0.917 1 94.44 42 LEU B CA 1
ATOM 1529 C C . LEU B 1 42 ? -3.477 7.727 -1.334 1 94.44 42 LEU B C 1
ATOM 1531 O O . LEU B 1 42 ? -2.256 7.852 -1.458 1 94.44 42 LEU B O 1
ATOM 1535 N N . SER B 1 43 ? -4.051 6.66 -1.62 1 98.25 43 SER B N 1
ATOM 1536 C CA . SER B 1 43 ? -3.316 5.535 -2.189 1 98.25 43 SER B CA 1
ATOM 1537 C C . SER B 1 43 ? -2.754 5.879 -3.562 1 98.25 43 SER B C 1
ATOM 1539 O O . SER B 1 43 ? -1.769 5.285 -4.004 1 98.25 43 SER B O 1
ATOM 1541 N N . TRP B 1 44 ? -3.338 6.871 -4.25 1 96.88 44 TRP B N 1
ATOM 1542 C CA . TRP B 1 44 ? -2.777 7.32 -5.523 1 96.88 44 TRP B CA 1
ATOM 1543 C C . TRP B 1 44 ? -1.397 7.938 -5.324 1 96.88 44 TRP B C 1
ATOM 1545 O O . TRP B 1 44 ? -0.517 7.793 -6.176 1 96.88 44 TRP B O 1
ATOM 1555 N N . VAL B 1 45 ? -1.225 8.625 -4.242 1 94.69 45 VAL B N 1
ATOM 1556 C CA . VAL B 1 45 ? 0.076 9.203 -3.912 1 94.69 45 VAL B CA 1
ATOM 1557 C C . VAL B 1 45 ? 1.09 8.078 -3.682 1 94.69 45 VAL B C 1
ATOM 1559 O O . VAL B 1 45 ? 2.238 8.172 -4.121 1 94.69 45 VAL B O 1
ATOM 1562 N N . LEU B 1 46 ? 0.672 7.047 -2.988 1 97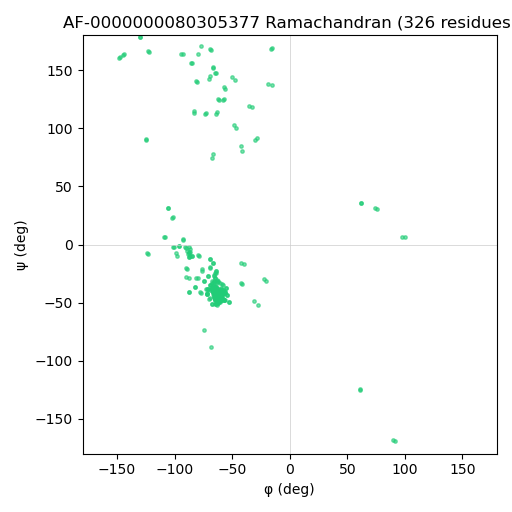.88 46 LEU B N 1
ATOM 1563 C CA . LEU B 1 46 ? 1.561 5.914 -2.75 1 97.88 46 LEU B CA 1
ATOM 1564 C C . LEU B 1 46 ? 1.957 5.25 -4.066 1 97.88 46 LEU B C 1
ATOM 1566 O O . LEU B 1 46 ? 3.133 4.953 -4.285 1 97.88 46 LEU B O 1
ATOM 1570 N N . VAL B 1 47 ? 0.975 5.016 -4.938 1 98 47 VAL B N 1
ATOM 1571 C CA . VAL B 1 47 ? 1.259 4.367 -6.215 1 98 47 VAL B CA 1
ATOM 1572 C C . VAL B 1 47 ? 2.248 5.215 -7.016 1 98 47 VAL B C 1
ATOM 1574 O O . VAL B 1 47 ? 3.23 4.695 -7.547 1 98 47 VAL B O 1
ATOM 1577 N N . ALA B 1 48 ? 2.039 6.52 -7.102 1 96.38 48 ALA B N 1
ATOM 1578 C CA . ALA B 1 48 ? 2.953 7.426 -7.789 1 96.38 48 ALA B CA 1
ATOM 1579 C C . ALA B 1 48 ? 4.328 7.43 -7.121 1 96.38 48 ALA B C 1
ATOM 1581 O O . ALA B 1 48 ? 5.355 7.422 -7.805 1 96.38 48 ALA B O 1
ATOM 1582 N N . GLY B 1 49 ? 4.348 7.449 -5.809 1 95.69 49 GLY B N 1
ATOM 1583 C CA . GLY B 1 49 ? 5.598 7.422 -5.062 1 95.69 49 GLY B CA 1
ATOM 1584 C C . GLY B 1 49 ? 6.414 6.164 -5.309 1 95.69 49 GLY B C 1
ATOM 1585 O O . GLY B 1 49 ? 7.625 6.234 -5.516 1 95.69 49 GLY B O 1
ATOM 1586 N N . VAL B 1 50 ? 5.762 5.07 -5.281 1 97.12 50 VAL B N 1
ATOM 1587 C CA . VAL B 1 50 ? 6.453 3.807 -5.52 1 97.12 50 VAL B CA 1
ATOM 1588 C C . VAL B 1 50 ? 6.961 3.758 -6.957 1 97.12 50 VAL B C 1
ATOM 1590 O O . VAL B 1 50 ? 8.062 3.271 -7.215 1 97.12 50 VAL B O 1
ATOM 1593 N N . ALA B 1 51 ? 6.195 4.254 -7.941 1 96.69 51 ALA B N 1
ATOM 1594 C CA . ALA B 1 51 ? 6.641 4.305 -9.328 1 96.69 51 ALA B CA 1
ATOM 1595 C C . ALA B 1 51 ? 7.898 5.156 -9.469 1 96.69 51 ALA B C 1
ATOM 1597 O O . ALA B 1 51 ? 8.852 4.758 -10.141 1 96.69 51 ALA B O 1
ATOM 1598 N N . ALA B 1 52 ? 7.906 6.297 -8.867 1 95.06 52 ALA B N 1
ATOM 1599 C CA . ALA B 1 52 ? 9.078 7.168 -8.883 1 95.06 52 ALA B CA 1
ATOM 1600 C C . ALA B 1 52 ? 10.266 6.5 -8.195 1 95.06 52 ALA B C 1
ATOM 1602 O O . ALA B 1 52 ? 11.391 6.535 -8.703 1 95.06 52 ALA B O 1
ATOM 1603 N N . HIS B 1 53 ? 10.039 5.953 -6.984 1 94.44 53 HIS B N 1
ATOM 1604 C CA . HIS B 1 53 ? 11.055 5.238 -6.223 1 94.44 53 HIS B CA 1
ATOM 1605 C C . HIS B 1 53 ? 11.672 4.109 -7.047 1 94.44 53 HIS B C 1
ATOM 1607 O O . HIS B 1 53 ? 12.891 3.945 -7.07 1 94.44 53 HIS B O 1
ATOM 1613 N N . ALA B 1 54 ? 10.859 3.393 -7.723 1 93.94 54 ALA B N 1
ATOM 1614 C CA . ALA B 1 54 ? 11.32 2.299 -8.578 1 93.94 54 ALA B CA 1
ATOM 1615 C C . ALA B 1 54 ? 12.125 2.828 -9.758 1 93.94 54 ALA B C 1
ATOM 1617 O O . ALA B 1 54 ? 13.117 2.221 -10.164 1 93.94 54 ALA B O 1
ATOM 1618 N N . ALA B 1 55 ? 11.688 3.924 -10.336 1 93.88 55 ALA B N 1
ATOM 1619 C CA . ALA B 1 55 ? 12.367 4.516 -11.484 1 93.88 55 ALA B CA 1
ATOM 1620 C C . ALA B 1 55 ? 13.773 4.98 -11.102 1 93.88 55 ALA B C 1
ATOM 1622 O O . ALA B 1 55 ? 14.727 4.77 -11.859 1 93.88 55 ALA B O 1
ATOM 1623 N N . VAL B 1 56 ? 13.844 5.492 -9.938 1 90.44 56 VAL B N 1
ATOM 1624 C CA . VAL B 1 56 ? 15.133 6.004 -9.484 1 90.44 56 VAL B CA 1
ATOM 1625 C C . VAL B 1 56 ? 16.062 4.84 -9.133 1 90.44 56 VAL B C 1
ATOM 1627 O O . VAL B 1 56 ? 17.281 4.938 -9.281 1 90.44 56 VAL B O 1
ATOM 1630 N N . ASN B 1 57 ? 15.508 3.785 -8.688 1 90.75 57 ASN B N 1
ATOM 1631 C CA . ASN B 1 57 ? 16.281 2.611 -8.305 1 90.75 57 ASN B CA 1
ATOM 1632 C C . ASN B 1 57 ? 16.156 1.494 -9.336 1 90.75 57 ASN B C 1
ATOM 1634 O O . ASN B 1 57 ? 16.188 0.313 -8.984 1 90.75 57 ASN B O 1
ATOM 1638 N N . ALA B 1 58 ? 15.977 1.872 -10.617 1 91.06 58 ALA B N 1
ATOM 1639 C CA . ALA B 1 58 ? 15.648 0.926 -11.688 1 91.06 58 ALA B CA 1
ATOM 1640 C C . ALA B 1 58 ? 16.766 -0.091 -11.875 1 91.06 58 ALA B C 1
ATOM 1642 O O . ALA B 1 58 ? 16.516 -1.271 -12.125 1 91.06 58 ALA B O 1
ATOM 1643 N N . ALA B 1 59 ? 18 0.34 -11.758 1 89.38 59 ALA B N 1
ATOM 1644 C CA . ALA B 1 59 ? 19.141 -0.556 -11.945 1 89.38 59 ALA B CA 1
ATOM 1645 C C . ALA B 1 59 ? 19.172 -1.634 -10.867 1 89.38 59 ALA B C 1
ATOM 1647 O O . ALA B 1 59 ? 19.375 -2.812 -11.164 1 89.38 59 ALA B O 1
ATOM 1648 N N . GLY B 1 60 ? 18.984 -1.214 -9.641 1 85.56 60 GLY B N 1
ATOM 1649 C CA . GLY B 1 60 ? 18.906 -2.168 -8.547 1 85.56 60 GLY B CA 1
ATOM 1650 C C . GLY B 1 60 ? 17.75 -3.146 -8.68 1 85.56 60 GLY B C 1
ATOM 1651 O O . GLY B 1 60 ? 17.922 -4.344 -8.445 1 85.56 60 GLY B O 1
ATOM 1652 N N . LEU B 1 61 ? 16.641 -2.615 -9.133 1 88.62 61 LEU B N 1
ATOM 1653 C CA . LEU B 1 61 ? 15.453 -3.447 -9.328 1 88.62 61 LEU B CA 1
ATOM 1654 C C . LEU B 1 61 ? 15.719 -4.523 -10.375 1 88.62 61 LEU B C 1
ATOM 1656 O O . LEU B 1 61 ? 15.359 -5.688 -10.18 1 88.62 61 LEU B O 1
ATOM 1660 N N . GLN B 1 62 ? 16.359 -4.148 -11.398 1 90.56 62 GLN B N 1
ATOM 1661 C CA . GLN B 1 62 ? 16.641 -5.07 -12.5 1 90.56 62 GLN B CA 1
ATOM 1662 C C . GLN B 1 62 ? 17.562 -6.195 -12.047 1 90.56 62 GLN B C 1
ATOM 1664 O O . GLN B 1 62 ? 17.438 -7.336 -12.484 1 90.56 62 GLN B O 1
ATOM 1669 N N . ARG B 1 63 ? 18.438 -5.93 -11.227 1 89 63 ARG B N 1
ATOM 1670 C CA . ARG B 1 63 ? 19.359 -6.941 -10.703 1 89 63 ARG B CA 1
ATOM 1671 C C . ARG B 1 63 ? 18.609 -8 -9.906 1 89 63 ARG B C 1
ATOM 1673 O O . ARG B 1 63 ? 18.922 -9.188 -9.984 1 89 63 ARG B O 1
ATOM 1680 N N . HIS B 1 64 ? 17.609 -7.578 -9.125 1 85.19 64 HIS B N 1
ATOM 1681 C CA . HIS B 1 64 ? 16.812 -8.508 -8.344 1 85.19 64 HIS B CA 1
ATOM 1682 C C . HIS B 1 64 ? 15.93 -9.375 -9.242 1 85.19 64 HIS B C 1
ATOM 1684 O O . HIS B 1 64 ? 15.578 -10.5 -8.883 1 85.19 64 HIS B O 1
ATOM 1690 N N . LEU B 1 65 ? 15.719 -8.883 -10.461 1 87 65 LEU B N 1
ATOM 1691 C CA . LEU B 1 65 ? 14.812 -9.586 -11.359 1 87 65 LEU B CA 1
ATOM 1692 C C . LEU B 1 65 ? 15.594 -10.422 -12.375 1 87 65 LEU B C 1
ATOM 1694 O O . LEU B 1 65 ? 15 -11.148 -13.172 1 87 65 LEU B O 1
ATOM 1698 N N . ALA B 1 66 ? 16.828 -10.359 -12.32 1 85.06 66 ALA B N 1
ATOM 1699 C CA . ALA B 1 66 ? 17.656 -11.094 -13.266 1 85.06 66 ALA B CA 1
ATOM 1700 C C . ALA B 1 66 ? 17.812 -12.555 -12.844 1 85.06 66 ALA B C 1
ATOM 1702 O O . ALA B 1 66 ? 17.984 -13.438 -13.688 1 85.06 66 ALA B O 1
ATOM 1703 N N . GLY B 1 67 ? 17.75 -12.781 -11.617 1 76.25 67 GLY B N 1
ATOM 1704 C CA . GLY B 1 67 ? 17.906 -14.141 -11.117 1 76.25 67 GLY B CA 1
ATOM 1705 C C . GLY B 1 67 ? 16.594 -14.875 -10.945 1 76.25 67 GLY B C 1
ATOM 1706 O O . GLY B 1 67 ? 15.531 -14.273 -10.992 1 76.25 67 GLY B O 1
ATOM 1707 N N . TRP B 1 68 ? 16.688 -16.219 -10.812 1 75 68 TRP B N 1
ATOM 1708 C CA . TRP B 1 68 ? 15.508 -17.078 -10.734 1 75 68 TRP B CA 1
ATOM 1709 C C . TRP B 1 68 ? 14.734 -16.828 -9.445 1 75 68 TRP B C 1
ATOM 1711 O O . TRP B 1 68 ? 13.508 -16.969 -9.414 1 75 68 TRP B O 1
ATOM 1721 N N . ARG B 1 69 ? 15.375 -16.516 -8.438 1 77.94 69 ARG B N 1
ATOM 1722 C CA . ARG B 1 69 ? 14.703 -16.312 -7.16 1 77.94 69 ARG B CA 1
ATOM 1723 C C . ARG B 1 69 ? 13.75 -15.125 -7.219 1 77.94 69 ARG B C 1
ATOM 1725 O O . ARG B 1 69 ? 12.586 -15.234 -6.828 1 77.94 69 ARG B O 1
ATOM 1732 N N . GLY B 1 70 ? 14.258 -13.984 -7.707 1 81.94 70 GLY B N 1
ATOM 1733 C CA . GLY B 1 70 ? 13.406 -12.82 -7.871 1 81.94 70 GLY B CA 1
ATOM 1734 C C . GLY B 1 70 ? 12.234 -13.062 -8.805 1 81.94 70 GLY B C 1
ATOM 1735 O O . GLY B 1 70 ? 11.102 -12.695 -8.492 1 81.94 70 GLY B O 1
ATOM 1736 N N . ARG B 1 71 ? 12.492 -13.695 -9.797 1 83 71 ARG B N 1
ATOM 1737 C CA . ARG B 1 71 ? 11.461 -13.984 -10.781 1 83 71 ARG B CA 1
ATOM 1738 C C . ARG B 1 71 ? 10.414 -14.945 -10.219 1 83 71 ARG B C 1
ATOM 1740 O O . ARG B 1 71 ? 9.227 -14.828 -10.531 1 83 71 ARG B O 1
ATOM 1747 N N . SER B 1 72 ? 10.867 -15.812 -9.484 1 80 72 SER B N 1
ATOM 1748 C CA . SER B 1 72 ? 9.938 -16.781 -8.906 1 80 72 SER B CA 1
ATOM 1749 C C . SER B 1 72 ? 8.977 -16.094 -7.926 1 80 72 SER B C 1
ATOM 1751 O O . SER B 1 72 ? 7.797 -16.438 -7.871 1 80 72 SER B O 1
ATOM 1753 N N . VAL B 1 73 ? 9.477 -15.227 -7.188 1 82.12 73 VAL B N 1
ATOM 1754 C CA . VAL B 1 73 ? 8.641 -14.516 -6.223 1 82.12 73 VAL B CA 1
ATOM 1755 C C . VAL B 1 73 ? 7.617 -13.656 -6.961 1 82.12 73 VAL B C 1
ATOM 1757 O O . VAL B 1 73 ? 6.43 -13.664 -6.621 1 82.12 73 VAL B O 1
ATOM 1760 N N . LEU B 1 74 ? 8.055 -13.023 -7.977 1 88.06 74 LEU B N 1
ATOM 1761 C CA . LEU B 1 74 ? 7.145 -12.219 -8.781 1 88.06 74 LEU B CA 1
ATOM 1762 C C . LEU B 1 74 ? 6.113 -13.094 -9.484 1 88.06 74 LEU B C 1
ATOM 1764 O O . LEU B 1 74 ? 4.945 -12.719 -9.602 1 88.06 74 LEU B O 1
ATOM 1768 N N . GLY B 1 75 ? 6.602 -14.172 -9.992 1 85 75 GLY B N 1
ATOM 1769 C CA . GLY B 1 75 ? 5.691 -15.133 -10.602 1 85 75 GLY B CA 1
ATOM 1770 C C . GLY B 1 75 ? 4.625 -15.633 -9.648 1 85 75 GLY B C 1
ATOM 1771 O O . GLY B 1 75 ? 3.455 -15.75 -10.016 1 85 75 GLY B O 1
ATOM 1772 N N . ALA B 1 76 ? 5.008 -15.914 -8.453 1 83.75 76 ALA B N 1
ATOM 1773 C CA . ALA B 1 76 ? 4.055 -16.344 -7.438 1 83.75 76 ALA B CA 1
ATOM 1774 C C . ALA B 1 76 ? 3.008 -15.273 -7.168 1 83.75 76 ALA B C 1
ATOM 1776 O O . ALA B 1 76 ? 1.817 -15.57 -7.047 1 83.75 76 ALA B O 1
ATOM 1777 N N . ALA B 1 77 ? 3.445 -14.102 -7.086 1 90.62 77 ALA B N 1
ATOM 1778 C CA . ALA B 1 77 ? 2.52 -12.992 -6.867 1 90.62 77 ALA B CA 1
ATOM 1779 C C . ALA B 1 77 ? 1.546 -12.852 -8.031 1 90.62 77 ALA B C 1
ATOM 1781 O O . ALA B 1 77 ? 0.353 -12.617 -7.828 1 90.62 77 ALA B O 1
ATOM 1782 N N . ALA B 1 78 ? 2.059 -12.969 -9.242 1 89.62 78 ALA B N 1
ATOM 1783 C CA . ALA B 1 78 ? 1.214 -12.898 -10.43 1 89.62 78 ALA B CA 1
ATOM 1784 C C . ALA B 1 78 ? 0.173 -14.016 -10.43 1 89.62 78 ALA B C 1
ATOM 1786 O O . ALA B 1 78 ? -0.979 -13.797 -10.812 1 89.62 78 ALA B O 1
ATOM 1787 N N . LEU B 1 79 ? 0.595 -15.109 -10.039 1 83.44 79 LEU B N 1
ATOM 1788 C CA . LEU B 1 79 ? -0.317 -16.25 -9.969 1 83.44 79 LEU B CA 1
ATOM 1789 C C . LEU B 1 79 ? -1.406 -16 -8.93 1 83.44 79 LEU B C 1
ATOM 1791 O O . LEU B 1 79 ? -2.578 -16.297 -9.172 1 83.44 79 LEU B O 1
ATOM 1795 N N . LEU B 1 80 ? -1.024 -15.578 -7.781 1 87.38 80 LEU B N 1
ATOM 1796 C CA . LEU B 1 80 ? -1.998 -15.258 -6.742 1 87.38 80 LEU B CA 1
ATOM 1797 C C . LEU B 1 80 ? -2.98 -14.195 -7.223 1 87.38 80 LEU B C 1
ATOM 1799 O O . LEU B 1 80 ? -4.18 -14.281 -6.953 1 87.38 80 LEU B O 1
ATOM 1803 N N . LEU B 1 81 ? -2.48 -13.25 -7.922 1 92.94 81 LEU B N 1
ATOM 1804 C CA . LEU B 1 81 ? -3.342 -12.219 -8.492 1 92.94 81 LEU B CA 1
ATOM 1805 C C . LEU B 1 81 ? -4.328 -12.82 -9.484 1 92.94 81 LEU B C 1
ATOM 1807 O O . LEU B 1 81 ? -5.523 -12.523 -9.438 1 92.94 81 LEU B O 1
ATOM 1811 N N . ALA B 1 82 ? -3.855 -13.594 -10.398 1 86.94 82 ALA B N 1
ATOM 1812 C CA . ALA B 1 82 ? -4.719 -14.25 -11.367 1 86.94 82 ALA B CA 1
ATOM 1813 C C . ALA B 1 82 ? -5.785 -15.094 -10.68 1 86.94 82 ALA B C 1
ATOM 1815 O O . ALA B 1 82 ? -6.953 -15.07 -11.062 1 86.94 82 ALA B O 1
ATOM 1816 N N . ALA B 1 83 ? -5.371 -15.766 -9.648 1 81.94 83 ALA B N 1
ATOM 1817 C CA . ALA B 1 83 ? -6.281 -16.625 -8.898 1 81.94 83 ALA B CA 1
ATOM 1818 C C . ALA B 1 83 ? -7.375 -15.812 -8.219 1 81.94 83 ALA B C 1
ATOM 1820 O O . ALA B 1 83 ? -8.477 -16.312 -7.996 1 81.94 83 ALA B O 1
ATOM 1821 N N . SER B 1 84 ? -7.051 -14.625 -7.906 1 87.12 84 SER B N 1
ATOM 1822 C CA . SER B 1 84 ? -8.008 -13.797 -7.18 1 87.12 84 SER B CA 1
ATOM 1823 C C . SER B 1 84 ? -9.195 -13.422 -8.062 1 87.12 84 SER B C 1
ATOM 1825 O O . SER B 1 84 ? -10.227 -12.961 -7.57 1 87.12 84 SER B O 1
ATOM 1827 N N . PHE B 1 85 ? -9.109 -13.641 -9.352 1 86 85 PHE B N 1
ATOM 1828 C CA . PHE B 1 85 ? -10.195 -13.305 -10.266 1 86 85 PHE B CA 1
ATOM 1829 C C . PHE B 1 85 ? -11.188 -14.461 -10.367 1 86 85 PHE B C 1
ATOM 1831 O O . PHE B 1 85 ? -12.242 -14.32 -10.992 1 86 85 PHE B O 1
ATOM 1838 N N . VAL B 1 86 ? -10.812 -15.586 -9.82 1 73.12 86 VAL B N 1
ATOM 1839 C CA . VAL B 1 86 ? -11.688 -16.75 -9.852 1 73.12 86 VAL B CA 1
ATOM 1840 C C . VAL B 1 86 ? -12.961 -16.469 -9.055 1 73.12 86 VAL B C 1
ATOM 1842 O O . VAL B 1 86 ? -12.891 -16.062 -7.895 1 73.12 86 VAL B O 1
ATOM 1845 N N . PRO B 1 87 ? -14.18 -16.391 -9.844 1 68.19 87 PRO B N 1
ATOM 1846 C CA . PRO B 1 87 ? -15.445 -16.094 -9.164 1 68.19 87 PRO B CA 1
ATOM 1847 C C . PRO B 1 87 ? -15.758 -17.094 -8.055 1 68.19 87 PRO B C 1
ATOM 1849 O O . PRO B 1 87 ? -15.438 -18.281 -8.172 1 68.19 87 PRO B O 1
ATOM 1852 N N . LEU B 1 88 ? -15.984 -16.438 -6.797 1 59.16 88 LEU B N 1
ATOM 1853 C CA . LEU B 1 88 ? -16.547 -17.328 -5.785 1 59.16 88 LEU B CA 1
ATOM 1854 C C . LEU B 1 88 ? -17.969 -17.75 -6.152 1 59.16 88 LEU B C 1
ATOM 1856 O O . LEU B 1 88 ? -18.75 -16.922 -6.641 1 59.16 88 LEU B O 1
ATOM 1860 N N . GLY B 1 89 ? -18.141 -18.625 -7.094 1 50.19 89 GLY B N 1
ATOM 1861 C CA . GLY B 1 89 ? -19.484 -19.047 -7.461 1 50.19 89 GLY B CA 1
ATOM 1862 C C . GLY B 1 89 ? -20.531 -18.672 -6.422 1 50.19 89 GLY B C 1
ATOM 1863 O O . GLY B 1 89 ? -20.188 -18.344 -5.281 1 50.19 89 GLY B O 1
ATOM 1864 N N . PRO B 1 90 ? -21.797 -18.141 -6.844 1 46.44 90 PRO B N 1
ATOM 1865 C CA . PRO B 1 90 ? -22.875 -18.094 -5.859 1 46.44 90 PRO B CA 1
ATOM 1866 C C . PRO B 1 90 ? -22.609 -18.984 -4.652 1 46.44 90 PRO B C 1
ATOM 1868 O O . PRO B 1 90 ? -21.766 -19.891 -4.711 1 46.44 90 PRO B O 1
ATOM 1871 N N . ALA B 1 91 ? -23.469 -18.875 -3.391 1 42.66 91 ALA B N 1
ATOM 1872 C CA . ALA B 1 91 ? -23.516 -19.875 -2.328 1 42.66 91 ALA B CA 1
ATOM 1873 C C . ALA B 1 91 ? -23.188 -21.266 -2.867 1 42.66 91 ALA B C 1
ATO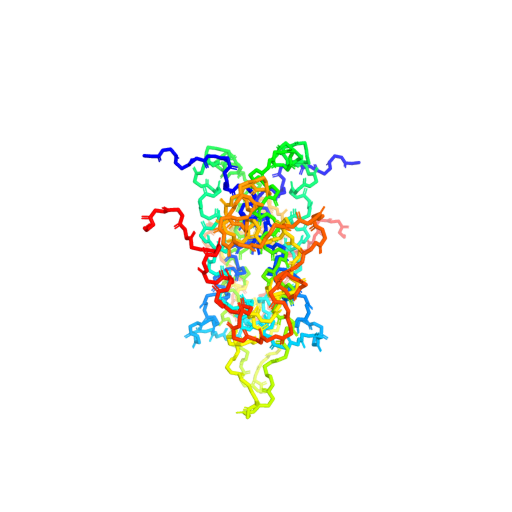M 1875 O O . ALA B 1 91 ? -23.031 -22.203 -2.098 1 42.66 91 ALA B O 1
ATOM 1876 N N . GLY B 1 92 ? -23.812 -21.766 -3.916 1 37.19 92 GLY B N 1
ATOM 1877 C CA . GLY B 1 92 ? -23.844 -23.188 -4.211 1 37.19 92 GLY B CA 1
ATOM 1878 C C . GLY B 1 92 ? -22.484 -23.734 -4.621 1 37.19 92 GLY B C 1
ATOM 1879 O O . GLY B 1 92 ? -22.031 -24.734 -4.082 1 37.19 92 GLY B O 1
ATOM 1880 N N . ASP B 1 93 ? -21.922 -23.766 -6.129 1 43.38 93 ASP B N 1
ATOM 1881 C CA . ASP B 1 93 ? -21.047 -24.891 -6.48 1 43.38 93 ASP B CA 1
ATOM 1882 C C . ASP B 1 93 ? -19.625 -24.656 -5.973 1 43.38 93 ASP B C 1
ATOM 1884 O O . ASP B 1 93 ? -19.219 -23.516 -5.754 1 43.38 93 ASP B O 1
ATOM 1888 N N . GLY B 1 94 ? -18.391 -25.594 -5.773 1 48.75 94 GLY B N 1
ATOM 1889 C CA . GLY B 1 94 ? -17.328 -26.094 -4.914 1 48.75 94 GLY B CA 1
ATOM 1890 C C . GLY B 1 94 ? -16.578 -24.984 -4.207 1 48.75 94 GLY B C 1
ATOM 1891 O O . GLY B 1 94 ? -16.797 -23.797 -4.477 1 48.75 94 GLY B O 1
ATOM 1892 N N . PRO B 1 95 ? -16.219 -25.219 -2.955 1 52.91 95 PRO B N 1
ATOM 1893 C CA . PRO B 1 95 ? -15.406 -24.406 -2.043 1 52.91 95 PRO B CA 1
ATOM 1894 C C . PRO B 1 95 ? -14.328 -23.609 -2.766 1 52.91 95 PRO B C 1
ATOM 1896 O O . PRO B 1 95 ? -13.797 -24.062 -3.785 1 52.91 95 PRO B O 1
ATOM 1899 N N . PRO B 1 96 ? -14.453 -22.234 -2.646 1 57.16 96 PRO B N 1
ATOM 1900 C CA . PRO B 1 96 ? -13.391 -21.375 -3.174 1 57.16 96 PRO B CA 1
ATOM 1901 C C . PRO B 1 96 ? -12.062 -22.109 -3.355 1 57.16 96 PRO B C 1
ATOM 1903 O O . PRO B 1 96 ? -11.336 -21.844 -4.312 1 57.16 96 PRO B O 1
ATOM 1906 N N . PHE B 1 97 ? -11.906 -22.984 -2.537 1 61.72 97 PHE B N 1
ATOM 1907 C CA . PHE B 1 97 ? -10.703 -23.797 -2.613 1 61.72 97 PHE B CA 1
ATOM 1908 C C . PHE B 1 97 ? -10.656 -24.578 -3.92 1 61.72 97 PHE B C 1
ATOM 1910 O O . PHE B 1 97 ? -9.602 -24.688 -4.551 1 61.72 97 PHE B O 1
ATOM 1917 N N . LEU B 1 98 ? -11.859 -24.906 -4.375 1 65.88 98 LEU B N 1
ATOM 1918 C CA . LEU B 1 98 ? -11.883 -25.688 -5.609 1 65.88 98 LEU B CA 1
ATOM 1919 C C . LEU B 1 98 ? -11.516 -24.812 -6.809 1 65.88 98 LEU B C 1
ATOM 1921 O O . LEU B 1 98 ? -10.852 -25.281 -7.738 1 65.88 98 LEU B O 1
ATOM 1925 N N . GLY B 1 99 ? -12 -23.609 -6.758 1 66.69 99 GLY B N 1
ATOM 1926 C CA . GLY B 1 99 ? -11.617 -22.688 -7.812 1 66.69 99 GLY B CA 1
ATOM 1927 C C . GLY B 1 99 ? -10.117 -22.453 -7.891 1 66.69 99 GLY B C 1
ATOM 1928 O O . GLY B 1 99 ? -9.547 -22.422 -8.977 1 66.69 99 GLY B O 1
ATOM 1929 N N . ALA B 1 100 ? -9.484 -22.391 -6.781 1 69.88 100 ALA B N 1
ATOM 1930 C CA . ALA B 1 100 ? -8.039 -22.188 -6.73 1 69.88 100 ALA B CA 1
ATOM 1931 C C . ALA B 1 100 ? -7.301 -23.406 -7.254 1 69.88 100 ALA B C 1
ATOM 1933 O O . ALA B 1 100 ? -6.328 -23.281 -8 1 69.88 100 ALA B O 1
ATOM 1934 N N . MET B 1 101 ? -7.812 -24.453 -6.91 1 74.12 101 MET B N 1
ATOM 1935 C CA . MET B 1 101 ? -7.168 -25.688 -7.34 1 74.12 101 MET B CA 1
ATOM 1936 C C . MET B 1 101 ? -7.312 -25.891 -8.844 1 74.12 101 MET B C 1
ATOM 1938 O O . MET B 1 101 ? -6.398 -26.391 -9.5 1 74.12 101 MET B O 1
ATOM 1942 N N . ARG B 1 102 ? -8.43 -25.453 -9.289 1 76.81 102 ARG B N 1
ATOM 1943 C CA . ARG B 1 102 ? -8.633 -25.547 -10.734 1 76.81 102 ARG B CA 1
ATOM 1944 C C . ARG B 1 102 ? -7.664 -24.625 -11.477 1 76.81 102 ARG B C 1
ATOM 1946 O O . ARG B 1 102 ? -7.125 -25 -12.516 1 76.81 102 ARG B O 1
ATOM 1953 N N . ALA B 1 103 ? -7.477 -23.547 -10.93 1 75.88 103 ALA B N 1
ATOM 1954 C CA . ALA B 1 103 ? -6.52 -22.625 -11.531 1 75.88 103 ALA B CA 1
ATOM 1955 C C . ALA B 1 103 ? -5.109 -23.203 -11.523 1 75.88 103 ALA B C 1
ATOM 1957 O O . ALA B 1 103 ? -4.367 -23.062 -12.5 1 75.88 103 ALA B O 1
ATOM 1958 N N . LEU B 1 104 ? -4.77 -23.828 -10.5 1 81.62 104 LEU B N 1
ATOM 1959 C CA . LEU B 1 104 ? -3.455 -24.453 -10.391 1 81.62 104 LEU B CA 1
ATOM 1960 C C . LEU B 1 104 ? -3.332 -25.625 -11.359 1 81.62 104 LEU B C 1
ATOM 1962 O O . LEU B 1 104 ? -2.258 -25.859 -11.922 1 81.62 104 LEU B O 1
ATOM 1966 N N . ALA B 1 105 ? -4.445 -26.281 -11.523 1 86.19 105 ALA B N 1
ATOM 1967 C CA . ALA B 1 105 ? -4.441 -27.406 -12.453 1 86.19 105 ALA B CA 1
ATOM 1968 C C . ALA B 1 105 ? -4.191 -26.938 -13.883 1 86.19 105 ALA B C 1
ATOM 1970 O O . ALA B 1 105 ? -3.682 -27.703 -14.711 1 86.19 105 ALA B O 1
ATOM 1971 N N . ASP B 1 106 ? -4.52 -25.703 -14.117 1 84.5 106 ASP B N 1
ATOM 1972 C CA . ASP B 1 106 ? -4.355 -25.141 -15.461 1 84.5 106 ASP B CA 1
ATOM 1973 C C . ASP B 1 106 ? -3.035 -24.391 -15.578 1 84.5 106 ASP B C 1
ATOM 1975 O O . ASP B 1 106 ? -2.703 -23.875 -16.656 1 84.5 106 ASP B O 1
ATOM 1979 N N . ALA B 1 107 ? -2.275 -24.328 -14.531 1 85.12 107 ALA B N 1
ATOM 1980 C CA . ALA B 1 107 ? -1.027 -23.562 -14.531 1 85.12 107 ALA B CA 1
ATOM 1981 C C . ALA B 1 107 ? 0.106 -24.359 -15.164 1 85.12 107 ALA B C 1
ATOM 1983 O O . ALA B 1 107 ? 0.219 -25.578 -14.938 1 85.12 107 ALA B O 1
ATOM 1984 N N . PRO B 1 108 ? 1.002 -23.672 -15.984 1 87.38 108 PRO B N 1
ATOM 1985 C CA . PRO B 1 108 ? 2.158 -24.359 -16.547 1 87.38 108 PRO B CA 1
ATOM 1986 C C . PRO B 1 108 ? 3.191 -24.75 -15.5 1 87.38 108 PRO B C 1
ATOM 1988 O O . PRO B 1 108 ? 3.16 -24.219 -14.383 1 87.38 108 PRO B O 1
ATOM 1991 N N . VAL B 1 109 ? 4.078 -25.562 -15.883 1 87.62 109 VAL B N 1
ATOM 1992 C CA . VAL B 1 109 ? 5.059 -26.172 -14.984 1 87.62 109 VAL B CA 1
ATOM 1993 C C . VAL B 1 109 ? 5.879 -25.078 -14.305 1 87.62 109 VAL B C 1
ATOM 1995 O O . VAL B 1 109 ? 6.078 -25.125 -13.086 1 87.62 109 VAL B O 1
ATOM 1998 N N . PRO B 1 110 ? 6.234 -24.078 -15.023 1 80.31 110 PRO B N 1
ATOM 1999 C CA . PRO B 1 110 ? 7.02 -23.047 -14.32 1 80.31 110 PRO B CA 1
ATOM 2000 C C . PRO B 1 110 ? 6.215 -22.344 -13.234 1 80.31 110 PRO B C 1
ATOM 2002 O O . PRO B 1 110 ? 6.766 -21.984 -12.188 1 80.31 110 PRO B O 1
ATOM 2005 N N . VAL B 1 111 ? 4.926 -22.219 -13.5 1 79.12 111 VAL B N 1
ATOM 2006 C CA . VAL B 1 111 ? 4.07 -21.562 -12.516 1 79.12 111 VAL B CA 1
ATOM 2007 C C . VAL B 1 111 ? 3.877 -22.484 -11.305 1 79.12 111 VAL B C 1
ATOM 2009 O O . VAL B 1 111 ? 3.939 -22.031 -10.164 1 79.12 111 VAL B O 1
ATOM 2012 N N . LEU B 1 112 ? 3.676 -23.688 -11.547 1 84.25 112 LEU B N 1
ATOM 2013 C CA . LEU B 1 112 ? 3.564 -24.656 -10.453 1 84.25 112 LEU B CA 1
ATOM 2014 C C . LEU B 1 112 ? 4.828 -24.656 -9.602 1 84.25 112 LEU B C 1
ATOM 2016 O O . LEU B 1 112 ? 4.758 -24.734 -8.375 1 84.25 112 LEU B O 1
ATOM 2020 N N . ALA B 1 113 ? 5.973 -24.625 -10.273 1 83.44 113 ALA B N 1
ATOM 2021 C CA . ALA B 1 113 ? 7.25 -24.578 -9.562 1 83.44 113 ALA B CA 1
ATOM 2022 C C . ALA B 1 113 ? 7.32 -23.359 -8.633 1 83.44 113 ALA B C 1
ATOM 2024 O O . ALA B 1 113 ? 7.758 -23.484 -7.484 1 83.44 113 ALA B O 1
ATOM 2025 N N . GLN B 1 114 ? 6.801 -22.375 -9.164 1 75.38 114 GLN B N 1
ATOM 2026 C CA . GLN B 1 114 ? 6.816 -21.125 -8.398 1 75.38 114 GLN B CA 1
ATOM 2027 C C . GLN B 1 114 ? 5.953 -21.25 -7.148 1 75.38 114 GLN B C 1
ATOM 2029 O O . GLN B 1 114 ? 6.348 -20.797 -6.066 1 75.38 114 GLN B O 1
ATOM 2034 N N . VAL B 1 115 ? 4.828 -21.797 -7.32 1 74.62 115 VAL B N 1
ATOM 2035 C CA . VAL B 1 115 ? 3.9 -21.969 -6.211 1 74.62 115 VAL B CA 1
ATOM 2036 C C . VAL B 1 115 ? 4.512 -22.891 -5.164 1 74.62 115 VAL B C 1
ATOM 2038 O O . VAL B 1 115 ? 4.332 -22.688 -3.959 1 74.62 115 VAL B O 1
ATOM 2041 N N . ALA B 1 116 ? 5.285 -23.797 -5.613 1 79.25 116 ALA B N 1
ATOM 2042 C CA . ALA B 1 116 ? 5.895 -24.781 -4.719 1 79.25 116 ALA B CA 1
ATOM 2043 C C . ALA B 1 116 ? 7.207 -24.25 -4.145 1 79.25 116 ALA B C 1
ATOM 2045 O O . ALA B 1 116 ? 7.848 -24.938 -3.332 1 79.25 116 ALA B O 1
ATOM 2046 N N . GLY B 1 117 ? 7.68 -23.172 -4.652 1 74.94 117 GLY B N 1
ATOM 2047 C CA . GLY B 1 117 ? 8.938 -22.625 -4.176 1 74.94 117 GLY B CA 1
ATOM 2048 C C . GLY B 1 117 ? 10.148 -23.375 -4.684 1 74.94 117 GLY B C 1
ATOM 2049 O O . GLY B 1 117 ? 11.133 -23.547 -3.959 1 74.94 117 GLY B O 1
ATOM 2050 N N . THR B 1 118 ? 10.102 -23.906 -5.738 1 80.19 118 THR B N 1
ATOM 2051 C CA . THR B 1 118 ? 11.188 -24.688 -6.305 1 80.19 118 THR B CA 1
ATOM 2052 C C . THR B 1 118 ? 11.484 -24.25 -7.734 1 80.19 118 THR B C 1
ATOM 2054 O O . THR B 1 118 ? 10.906 -23.281 -8.227 1 80.19 118 THR B O 1
ATOM 2057 N N . THR B 1 119 ? 12.547 -24.906 -8.438 1 80.44 119 THR B N 1
ATOM 2058 C CA . THR B 1 119 ? 12.891 -24.609 -9.82 1 80.44 119 THR B CA 1
ATOM 2059 C C . THR B 1 119 ? 12.023 -25.422 -10.789 1 80.44 119 THR B C 1
ATOM 2061 O O . THR B 1 119 ? 11.453 -26.438 -10.406 1 80.44 119 THR B O 1
ATOM 2064 N N . PRO B 1 120 ? 11.906 -24.875 -12 1 85.62 120 PRO B N 1
ATOM 2065 C CA . PRO B 1 120 ? 11.18 -25.656 -13 1 85.62 120 PRO B CA 1
ATOM 2066 C C . PRO B 1 120 ? 11.758 -27.062 -13.18 1 85.62 120 PRO B C 1
ATOM 2068 O O . PRO B 1 120 ? 11.008 -28.031 -13.367 1 85.62 120 PRO B O 1
ATOM 2071 N N . GLU B 1 121 ? 13.078 -27.109 -13.102 1 89 121 GLU B N 1
ATOM 2072 C CA . GLU B 1 121 ? 13.719 -28.422 -13.234 1 89 121 GLU B CA 1
ATOM 2073 C C . GLU B 1 121 ? 13.312 -29.359 -12.102 1 89 121 GLU B C 1
ATOM 2075 O O . GLU B 1 121 ? 12.977 -30.516 -12.352 1 89 121 GLU B O 1
ATOM 2080 N N . ALA B 1 122 ? 13.305 -28.875 -10.938 1 89.62 122 ALA B N 1
ATOM 2081 C CA . ALA B 1 122 ? 12.898 -29.688 -9.789 1 89.62 122 ALA B CA 1
ATOM 2082 C C . ALA B 1 122 ? 11.43 -30.094 -9.891 1 89.62 122 ALA B C 1
ATOM 2084 O O . ALA B 1 122 ? 11.062 -31.203 -9.531 1 89.62 122 ALA B O 1
ATOM 2085 N N . MET B 1 123 ? 10.594 -29.219 -10.375 1 91.12 123 MET B N 1
ATOM 2086 C CA . MET B 1 123 ? 9.172 -29.5 -10.531 1 91.12 123 MET B CA 1
ATOM 2087 C C . MET B 1 123 ? 8.953 -30.594 -11.578 1 91.12 123 MET B C 1
ATOM 2089 O O . MET B 1 123 ? 8.117 -31.469 -11.398 1 91.12 123 MET B O 1
ATOM 2093 N N . ARG B 1 124 ? 9.727 -30.484 -12.641 1 93.06 124 ARG B N 1
ATOM 2094 C CA . ARG B 1 124 ? 9.656 -31.531 -13.641 1 93.06 124 ARG B CA 1
ATOM 2095 C C . ARG B 1 124 ? 10.016 -32.875 -13.039 1 93.06 124 ARG B C 1
ATOM 2097 O O . ARG B 1 124 ? 9.359 -33.906 -13.32 1 93.06 124 ARG B O 1
ATOM 2104 N N . ASP B 1 125 ? 10.984 -32.844 -12.211 1 93.25 125 ASP B N 1
ATOM 2105 C CA . ASP B 1 125 ? 11.406 -34.094 -11.562 1 93.25 125 ASP B CA 1
ATOM 2106 C C . ASP B 1 125 ? 10.305 -34.625 -10.641 1 93.25 125 ASP B C 1
ATOM 2108 O O . ASP B 1 125 ? 10.062 -35.812 -10.594 1 93.25 125 ASP B O 1
ATOM 2112 N N . ARG B 1 126 ? 9.633 -33.75 -9.914 1 92.75 126 ARG B N 1
ATOM 2113 C CA . ARG B 1 126 ? 8.531 -34.156 -9.047 1 92.75 126 ARG B CA 1
ATOM 2114 C C . ARG B 1 126 ? 7.391 -34.75 -9.852 1 92.75 126 ARG B C 1
ATOM 2116 O O . ARG B 1 126 ? 6.805 -35.781 -9.445 1 92.75 126 ARG B O 1
ATOM 2123 N N . LEU B 1 127 ? 7.105 -34.125 -10.938 1 94.19 127 LEU B N 1
ATOM 2124 C CA . LEU B 1 127 ? 6.027 -34.594 -11.797 1 94.19 127 LEU B CA 1
ATOM 2125 C C . LEU B 1 127 ? 6.367 -35.969 -12.383 1 94.19 127 LEU B C 1
ATOM 2127 O O . LEU B 1 127 ? 5.512 -36.844 -12.438 1 94.19 127 LEU B O 1
ATOM 2131 N N . ARG B 1 128 ? 7.66 -36.156 -12.742 1 93.81 128 ARG B N 1
ATOM 2132 C CA . ARG B 1 128 ? 8.125 -37.438 -13.219 1 93.81 128 ARG B CA 1
ATOM 2133 C C . ARG B 1 128 ? 8.023 -38.5 -12.133 1 93.81 128 ARG B C 1
ATOM 2135 O O . ARG B 1 128 ? 7.555 -39.625 -12.383 1 93.81 128 ARG B O 1
ATOM 2142 N N . ALA B 1 129 ? 8.391 -38.156 -10.984 1 93.44 129 ALA B N 1
ATOM 2143 C CA . ALA B 1 129 ? 8.352 -39.094 -9.852 1 93.44 129 ALA B CA 1
ATOM 2144 C C . ALA B 1 129 ? 6.914 -39.469 -9.523 1 93.44 129 ALA B C 1
ATOM 2146 O O . ALA B 1 129 ? 6.664 -40.562 -9.008 1 93.44 129 ALA B O 1
ATOM 2147 N N . ALA B 1 130 ? 6.059 -38.625 -9.836 1 92.69 130 ALA B N 1
ATOM 2148 C CA . ALA B 1 130 ? 4.641 -38.875 -9.586 1 92.69 130 ALA B CA 1
ATOM 2149 C C . ALA B 1 130 ? 4.004 -39.625 -10.742 1 92.69 130 ALA B C 1
ATOM 2151 O O . ALA B 1 130 ? 2.797 -39.875 -10.734 1 92.69 130 ALA B O 1
ATOM 2152 N N . GLY B 1 131 ? 4.801 -39.844 -11.695 1 93 131 GLY B N 1
ATOM 2153 C CA . GLY B 1 131 ? 4.328 -40.656 -12.797 1 93 131 GLY B CA 1
ATOM 2154 C C . GLY B 1 131 ? 3.84 -39.875 -13.984 1 93 131 GLY B C 1
ATOM 2155 O O . GLY B 1 131 ? 3.213 -40.406 -14.891 1 93 131 GLY B O 1
ATOM 2156 N N . HIS B 1 132 ? 4.043 -38.562 -13.906 1 92.94 132 HIS B N 1
ATOM 2157 C CA . HIS B 1 132 ? 3.582 -37.688 -14.969 1 92.94 132 HIS B CA 1
ATOM 2158 C C . HIS B 1 132 ? 4.723 -36.844 -15.516 1 92.94 132 HIS B C 1
ATOM 2160 O O . HIS B 1 132 ? 4.945 -35.719 -15.047 1 92.94 132 HIS B O 1
ATOM 2166 N N . ALA B 1 133 ? 5.418 -37.25 -16.484 1 90.69 133 ALA B N 1
ATOM 2167 C CA . ALA B 1 133 ? 6.559 -36.562 -17.062 1 90.69 133 ALA B CA 1
ATOM 2168 C C . ALA B 1 133 ? 6.098 -35.5 -18.078 1 90.69 133 ALA B C 1
ATOM 2170 O O . ALA B 1 133 ? 5.539 -35.875 -19.125 1 90.69 133 ALA B O 1
ATOM 2171 N N . PRO B 1 134 ? 6.336 -34.312 -17.734 1 91.44 134 PRO B N 1
ATOM 2172 C CA . PRO B 1 134 ? 5.941 -33.312 -18.734 1 91.44 134 PRO B CA 1
ATOM 2173 C C . PRO B 1 134 ? 6.82 -33.344 -19.984 1 91.44 134 PRO B C 1
ATOM 2175 O O . PRO B 1 134 ? 8.016 -33.625 -19.891 1 91.44 134 PRO B O 1
ATOM 2178 N N . ALA B 1 135 ? 6.176 -33.125 -21.094 1 89.81 135 ALA B N 1
ATOM 2179 C CA . ALA B 1 135 ? 6.902 -33.062 -22.359 1 89.81 135 ALA B CA 1
ATOM 2180 C C . ALA B 1 135 ? 7.402 -31.641 -22.625 1 89.81 135 ALA B C 1
ATOM 2182 O O . ALA B 1 135 ? 8.375 -31.438 -23.359 1 89.81 135 ALA B O 1
ATOM 2183 N N . SER B 1 136 ? 6.672 -30.703 -22.109 1 89.31 136 SER B N 1
ATOM 2184 C CA . SER B 1 136 ? 7.023 -29.312 -22.297 1 89.31 136 SER B CA 1
ATOM 2185 C C . SER B 1 136 ? 6.699 -28.484 -21.062 1 89.31 136 SER B C 1
ATOM 2187 O O . SER B 1 136 ? 5.949 -28.922 -20.188 1 89.31 136 SER B O 1
ATOM 2189 N N . ASP B 1 137 ? 7.242 -27.359 -21 1 85.12 137 ASP B N 1
ATOM 2190 C CA . ASP B 1 137 ? 6.988 -26.438 -19.906 1 85.12 137 ASP B CA 1
ATOM 2191 C C . ASP B 1 137 ? 5.543 -25.938 -19.922 1 85.12 137 ASP B C 1
ATOM 2193 O O . ASP B 1 137 ? 5.043 -25.422 -18.922 1 85.12 137 ASP B O 1
ATOM 2197 N N . ALA B 1 138 ? 4.898 -26.141 -21.031 1 85.5 138 ALA B N 1
ATOM 2198 C CA . ALA B 1 138 ? 3.527 -25.656 -21.172 1 85.5 138 ALA B CA 1
ATOM 2199 C C . ALA B 1 138 ? 2.533 -26.672 -20.594 1 85.5 138 ALA B C 1
ATOM 2201 O O . ALA B 1 138 ? 1.357 -26.344 -20.406 1 85.5 138 ALA B O 1
ATOM 2202 N N . ASP B 1 139 ? 3.029 -27.812 -20.281 1 91.81 139 ASP B N 1
ATOM 2203 C CA . ASP B 1 139 ? 2.135 -28.844 -19.75 1 91.81 139 ASP B CA 1
ATOM 2204 C C . ASP B 1 139 ? 1.562 -28.406 -18.391 1 91.81 139 ASP B C 1
ATOM 2206 O O . ASP B 1 139 ? 2.193 -27.656 -17.656 1 91.81 139 ASP B O 1
ATOM 2210 N N . THR B 1 140 ? 0.36 -28.844 -18.156 1 91.31 140 THR B N 1
ATOM 2211 C CA . THR B 1 140 ? -0.358 -28.562 -16.922 1 91.31 140 THR B CA 1
ATOM 2212 C C . THR B 1 140 ? -0.762 -29.859 -16.219 1 91.31 140 THR B C 1
ATOM 2214 O O . THR B 1 140 ? -0.658 -30.938 -16.797 1 91.31 140 THR B O 1
ATOM 2217 N N . ALA B 1 141 ? -1.152 -29.688 -14.969 1 91.06 141 ALA B N 1
ATOM 2218 C CA . ALA B 1 141 ? -1.679 -30.859 -14.266 1 91.06 141 ALA B CA 1
ATOM 2219 C C . ALA B 1 141 ? -2.883 -31.438 -15 1 91.06 141 ALA B C 1
ATOM 2221 O O . ALA B 1 141 ? -3.08 -32.656 -15 1 91.06 141 ALA B O 1
ATOM 2222 N N . ARG B 1 142 ? -3.627 -30.562 -15.586 1 90.75 142 ARG B N 1
ATOM 2223 C CA . ARG B 1 142 ? -4.793 -31.016 -16.344 1 90.75 142 ARG B CA 1
ATOM 2224 C C . ARG B 1 142 ? -4.371 -31.859 -17.547 1 90.75 142 ARG B C 1
ATOM 2226 O O . ARG B 1 142 ? -4.934 -32.938 -17.781 1 90.75 142 ARG B O 1
ATOM 2233 N N . THR B 1 143 ? -3.359 -31.359 -18.25 1 92.81 143 THR B N 1
ATOM 2234 C CA . THR B 1 143 ? -2.902 -32.094 -19.422 1 92.81 143 THR B CA 1
ATOM 2235 C C . THR B 1 143 ? -2.193 -33.375 -19.016 1 92.81 143 THR B C 1
ATOM 2237 O O . THR B 1 143 ? -2.227 -34.375 -19.734 1 92.81 143 THR B O 1
ATOM 2240 N N . LEU B 1 144 ? -1.61 -33.406 -17.859 1 93.25 144 LEU B N 1
ATOM 2241 C CA . LEU B 1 144 ? -0.801 -34.531 -17.422 1 93.25 144 LEU B CA 1
ATOM 2242 C C . LEU B 1 144 ? -1.667 -35.594 -16.734 1 93.25 144 LEU B C 1
ATOM 2244 O O . LEU B 1 144 ? -1.481 -36.781 -16.953 1 93.25 144 LEU B O 1
ATOM 2248 N N . ALA B 1 145 ? -2.617 -35.156 -15.922 1 91.81 145 ALA B N 1
ATOM 2249 C CA . ALA B 1 145 ? -3.41 -36.094 -15.117 1 91.81 145 ALA B CA 1
ATOM 2250 C C . ALA B 1 145 ? -4.758 -36.375 -15.773 1 91.81 145 ALA B C 1
ATOM 2252 O O . ALA B 1 145 ? -5.508 -37.25 -15.32 1 91.81 145 ALA B O 1
ATOM 2253 N N . GLY B 1 146 ? -5.047 -35.625 -16.844 1 89.25 146 GLY B N 1
ATOM 2254 C CA . GLY B 1 146 ? -6.312 -35.844 -17.531 1 89.25 146 GLY B CA 1
ATOM 2255 C C . GLY B 1 146 ? -7.441 -35 -16.984 1 89.25 146 GLY B C 1
ATOM 2256 O O . GLY B 1 146 ? -7.207 -34.062 -16.188 1 89.25 146 GLY B O 1
ATOM 2257 N N . SER B 1 147 ? -8.68 -35.344 -17.406 1 86 147 SER B N 1
ATOM 2258 C CA . SER B 1 147 ? -9.82 -34.469 -17.125 1 86 147 SER B CA 1
ATOM 2259 C C . SER B 1 147 ? -10.445 -34.781 -15.781 1 86 147 SER B C 1
ATOM 2261 O O . SER B 1 147 ? -11.32 -34.062 -15.305 1 86 147 SER B O 1
ATOM 2263 N N . ASP B 1 148 ? -9.945 -35.875 -15.156 1 88.12 148 ASP B N 1
ATOM 2264 C CA . ASP B 1 148 ? -10.461 -36.25 -13.844 1 88.12 148 ASP B CA 1
ATOM 2265 C C . ASP B 1 148 ? -9.961 -35.281 -12.766 1 88.12 148 ASP B C 1
ATOM 2267 O O . ASP B 1 148 ? -8.758 -35.219 -12.484 1 88.12 148 ASP B O 1
ATOM 2271 N N . LEU B 1 149 ? -10.867 -34.5 -12.172 1 85.38 149 LEU B N 1
ATOM 2272 C CA . LEU B 1 149 ? -10.516 -33.531 -11.172 1 85.38 149 LEU B CA 1
ATOM 2273 C C . LEU B 1 149 ? -9.844 -34.156 -9.969 1 85.38 149 LEU B C 1
ATOM 2275 O O . LEU B 1 149 ? -8.906 -33.594 -9.398 1 85.38 149 LEU B O 1
ATOM 2279 N N . GLY B 1 150 ? -10.328 -35.281 -9.617 1 87.69 150 GLY B N 1
ATOM 2280 C CA . GLY B 1 150 ? -9.719 -36 -8.5 1 87.69 150 GLY B CA 1
ATOM 2281 C C . GLY B 1 150 ? -8.25 -36.312 -8.727 1 87.69 150 GLY B C 1
ATOM 2282 O O . GLY B 1 150 ? -7.43 -36.125 -7.824 1 87.69 150 GLY B O 1
ATOM 2283 N N . GLU B 1 151 ? -7.953 -36.781 -9.867 1 90.88 151 GLU B N 1
ATOM 2284 C CA . GLU B 1 151 ? -6.57 -37.094 -10.219 1 90.88 151 GLU B CA 1
ATOM 2285 C C . GLU B 1 151 ? -5.715 -35.844 -10.273 1 90.88 151 GLU B C 1
ATOM 2287 O O . GLU B 1 151 ? -4.555 -35.844 -9.844 1 90.88 151 GLU B O 1
ATOM 2292 N N . GLN B 1 152 ? -6.352 -34.812 -10.805 1 91.56 152 GLN B N 1
ATOM 2293 C CA . GLN B 1 152 ? -5.648 -33.531 -10.859 1 91.56 152 GLN B CA 1
ATOM 2294 C C . GLN B 1 152 ? -5.281 -33.062 -9.461 1 91.56 152 GLN B C 1
ATOM 2296 O O . GLN B 1 152 ? -4.145 -32.656 -9.219 1 91.56 152 GLN B O 1
ATOM 2301 N N . MET B 1 153 ? -6.223 -33.188 -8.578 1 87.25 153 MET B N 1
ATOM 2302 C CA . MET B 1 153 ? -6.008 -32.719 -7.207 1 87.25 153 MET B CA 1
ATOM 2303 C C . MET B 1 153 ? -4.953 -33.562 -6.504 1 87.25 153 MET B C 1
ATOM 2305 O O . MET B 1 153 ? -4.129 -33.031 -5.754 1 87.25 153 MET B O 1
ATOM 2309 N N . ARG B 1 154 ? -4.977 -34.812 -6.754 1 88.69 154 ARG B N 1
ATOM 2310 C CA . ARG B 1 154 ? -3.982 -35.688 -6.18 1 88.69 154 ARG B CA 1
ATOM 2311 C C . ARG B 1 154 ? -2.58 -35.344 -6.672 1 88.69 154 ARG B C 1
ATOM 2313 O O . ARG B 1 154 ? -1.634 -35.312 -5.883 1 88.69 154 ARG B O 1
ATOM 2320 N N . LEU B 1 155 ? -2.488 -35.125 -7.926 1 92.31 155 LEU B N 1
ATOM 2321 C CA . LEU B 1 155 ? -1.198 -34.75 -8.5 1 92.31 155 LEU B CA 1
ATOM 2322 C C . LEU B 1 155 ? -0.689 -33.438 -7.891 1 92.31 155 LEU B C 1
ATOM 2324 O O . LEU B 1 155 ? 0.461 -33.344 -7.453 1 92.31 155 LEU B O 1
ATOM 2328 N N . LEU B 1 156 ? -1.577 -32.469 -7.844 1 89.88 156 LEU B N 1
ATOM 2329 C CA . LEU B 1 156 ? -1.2 -31.172 -7.32 1 89.88 156 LEU B CA 1
ATOM 2330 C C . LEU B 1 156 ? -0.777 -31.266 -5.859 1 89.88 156 LEU B C 1
ATOM 2332 O O . LEU B 1 156 ? 0.227 -30.672 -5.457 1 89.88 156 LEU B O 1
ATOM 2336 N N . SER B 1 157 ? -1.471 -32 -5.098 1 86.69 157 SER B N 1
ATOM 2337 C CA . SER B 1 157 ? -1.143 -32.188 -3.686 1 86.69 157 SER B CA 1
ATOM 2338 C C . SER B 1 157 ? 0.225 -32.812 -3.508 1 86.69 157 SER B C 1
ATOM 2340 O O . SER B 1 157 ? 0.956 -32.5 -2.57 1 86.69 157 SER B O 1
ATOM 2342 N N . ARG B 1 158 ? 0.572 -33.594 -4.375 1 87.31 158 ARG B N 1
ATOM 2343 C CA . ARG B 1 158 ? 1.839 -34.312 -4.297 1 87.31 158 ARG B CA 1
ATOM 2344 C C . ARG B 1 158 ? 3.006 -33.438 -4.688 1 87.31 158 ARG B C 1
ATOM 2346 O O . ARG B 1 158 ? 4.055 -33.438 -4.035 1 87.31 158 ARG B O 1
ATOM 2353 N N . VAL B 1 159 ? 2.76 -32.688 -5.688 1 89.62 159 VAL B N 1
ATOM 2354 C CA . VAL B 1 159 ? 3.916 -32 -6.246 1 89.62 159 VAL B CA 1
ATOM 2355 C C . VAL B 1 159 ? 4.098 -30.641 -5.555 1 89.62 159 VAL B C 1
ATOM 2357 O O . VAL B 1 159 ? 5.172 -30.047 -5.637 1 89.62 159 VAL B O 1
ATOM 2360 N N . LEU B 1 160 ? 3.057 -30.172 -4.953 1 85.5 160 LEU B N 1
ATOM 2361 C CA . LEU B 1 160 ? 3.156 -28.859 -4.297 1 85.5 160 LEU B CA 1
ATOM 2362 C C . LEU B 1 160 ? 3.582 -29.016 -2.842 1 85.5 160 LEU B C 1
ATOM 2364 O O . LEU B 1 160 ? 3.779 -28.031 -2.139 1 85.5 160 LEU B O 1
ATOM 2368 N N . ARG B 1 161 ? 3.758 -30.172 -2.33 1 76.25 161 ARG B N 1
ATOM 2369 C CA . ARG B 1 161 ? 4.227 -30.422 -0.97 1 76.25 161 ARG B CA 1
ATOM 2370 C C . ARG B 1 161 ? 5.629 -29.859 -0.766 1 76.25 161 ARG B C 1
ATOM 2372 O O . ARG B 1 161 ? 6.516 -30.078 -1.592 1 76.25 161 ARG B O 1
ATOM 2379 N N . PRO B 1 162 ? 5.691 -28.984 0.327 1 61.03 162 PRO B N 1
ATOM 2380 C CA . PRO B 1 162 ? 7.051 -28.516 0.622 1 61.03 162 PRO B CA 1
ATOM 2381 C C . PRO B 1 162 ? 8.016 -29.672 0.887 1 61.03 162 PRO B C 1
ATOM 2383 O O . PRO B 1 162 ? 7.602 -30.75 1.317 1 61.03 162 PRO B O 1
ATOM 2386 N N . ALA B 1 163 ? 9.258 -29.656 0.311 1 55.91 163 ALA B N 1
ATOM 2387 C CA . ALA B 1 163 ? 10.281 -30.672 0.48 1 55.91 163 ALA B CA 1
ATOM 2388 C C . ALA B 1 163 ? 10.375 -31.125 1.936 1 55.91 163 ALA B C 1
ATOM 2390 O O . ALA B 1 163 ? 10.883 -32.219 2.225 1 55.91 163 ALA B O 1
ATOM 2391 N N . GLY B 1 164 ? 10.164 -30.344 2.967 1 46.34 164 GLY B N 1
ATOM 2392 C CA . GLY B 1 164 ? 10.508 -30.812 4.297 1 46.34 164 GLY B CA 1
ATOM 2393 C C . GLY B 1 164 ? 9.516 -31.812 4.855 1 46.34 164 GLY B C 1
ATOM 2394 O O . GLY B 1 164 ? 9.664 -32.281 5.98 1 46.34 164 GLY B O 1
ATOM 2395 N N . GLY B 1 165 ? 8.352 -31.859 4.438 1 37.09 165 GLY B N 1
ATOM 2396 C CA . GLY B 1 165 ? 7.652 -32.875 5.195 1 37.09 165 GLY B CA 1
ATOM 2397 C C . GLY B 1 165 ? 8 -34.281 4.754 1 37.09 165 GLY B C 1
ATOM 2398 O O . GLY B 1 165 ? 8.539 -34.5 3.662 1 37.09 165 GLY B O 1
#

Foldseek 3Di:
DLPPPPCLVVQLVVLCVLLVVLVVCVVVVNHDDCSVVCNVPSVVSNVVSVVSVCVNCVVVVVVLCVDPQSVLVVLQVVLVVVLVPQDPPPVDDDDSVLSSLVSQQQDFLQSLCSLLVHHSVVLQVQCVVVVFHDPDRNDGLCNRQHVPSVSSNVSSVRSSDHPPD/DPPPPPCLVVQLVVLCVLLVVLVVCVVVVNHDDCSVVCNVPSVVSNVVSVVSVCVNCVVVVVVLCVDPQSVLQVLQVVLVVVLVPQDPPDPDDDDSVLSSLVSQQQDFLQSLCSLLVHHSVVLQVQCVVVVFHDPDRNDGLCNRQHPDSVSSSVSSVRSSDHVPD

Secondary structure (DSSP, 8-state):
----HHHHHHHHHHHHHHHHHHHHHHHTT---TTHHHHHHHHHHHHHHHHHHHHHHTHHHHHHHHHSHHHHHHHHHHHHHHHHTTS---STTSS-HHHHHHHHHHTSBHHHHHHHHTS-HHHHHHHHHHTT---SSTT-BHHHHH-S-HHHHHHHHHHHSS-TT-/----HHHHHHHHHHHHHHHHHHHHHHHTT---TTHHHHHHHHHHHHHHHHHHHHHHTHHHHHHHHHSHHHHHHHHHHHHHHHHTTS---SSSSS-HHHHHHHHHHTSBHHHHHHHHTS-HHHHHHHHHHTT---SSTT-BHHHHH-S-HHHHHHHHHHHSS-TT-